Protein 9JAC (pdb70)

InterPro domains:
  IPR008144 Guanylate kinase-like domain [PS50052] (4-186)
  IPR008145 Guanylate kinase/L-type calcium channel beta subunit [PF00625] (5-187)
  IPR008145 Guanylate kinase/L-type calcium channel beta subunit [SM00072] (3-189)
  IPR017665 Guanylate kinase [TIGR03263] (6-186)
  IPR020590 Guanylate kinase, conserved site [PS00856] (39-56)
  IPR027417 P-loop containing nucleoside triphosphate hydrolase [G3DSA:3.40.50.300] (1-195)
  IPR027417 P-loop containing nucleoside triphosphate hydrolase [SSF52540] (3-193)

GO terms:
  GO:0005739 mitochondrion (C, IDA)
  GO:0004385 GMP kinase activity (F, IDA)
  GO:0006805 xenobiotic metabolic process (P, IDA)
  GO:0005739 mitochondrion (C, EXP)
  GO:0004385 GMP kinase activity (F, IMP)
  GO:0006185 dGDP biosynthetic process (P, IMP)
  GO:0005515 protein binding (F, IPI)
  GO:0005739 mitochondrion (C, HTP)
  GO:0004385 GMP kinase activity (F, EXP)
  GO:0005829 cytosol (C, TAS)
  GO:0015949 nucleobase-containing small molecule interconversion (P, TAS)
  GO:0004385 GMP kinase activity (F, TAS)
  GO:0006805 xenobiotic metabolic process (P, TAS)
  GO:0006163 purine nucleotide metabolic process (P, IDA)

Foldseek 3Di:
DQAFDFAEEEEAAPQLFRVVLVVVCCVVPVLAEDEQAKAKQDDDAPPDDDPHNHPHDHPVVVVVCVVVVQFLDWDDALHMIITGGPVSQVVQVVSSHHYYYYDYPVVLVSVVPPPRPHAYEYEYEPDLVVSLVSCVVSPPDDPSSVVRSSVSNVVRVVCVPPPPSHPYYAYPPDNVVSSVVVCVVCVVVSVVSD

Nearest PDB structures (foldseek):
  1lvg-assembly1_A  TM=9.861E-01  e=3.476E-34  Mus musculus
  8pts-assembly1_B  TM=7.717E-01  e=2.213E-35  Homo sapiens
  1ex7-assembly1_A  TM=9.226E-01  e=4.072E-25  Saccharomyces cerevisiae
  7s5e-assembly3_E  TM=9.030E-01  e=2.189E-19  Stenotrophomonas maltophilia K279a
  4wsi-assembly1_A  TM=6.704E-01  e=1.015E-19  Homo sapiens

B-factor: mean 25.05, std 9.82, range [11.1, 58.64]

Structure (mmCIF, N/CA/C/O backbone):
data_9JAC
#
_entry.id   9JAC
#
_cell.length_a   96.362
_cell.length_b   96.362
_cell.length_c   45.566
_cell.angle_alpha   90.00
_cell.angle_beta   90.00
_cell.angle_gamma   120.00
#
_symmetry.space_group_name_H-M   'P 65'
#
loop_
_entity.id
_entity.type
_entity.pdbx_description
1 polymer 'Guanylate kinase'
2 non-polymer "GUANOSINE-5'-MONOPHOSPHATE"
3 non-polymer GLYCEROL
4 water water
#
loop_
_atom_site.group_PDB
_atom_site.id
_atom_site.type_symbol
_atom_site.label_atom_id
_atom_site.label_alt_id
_atom_site.label_comp_id
_atom_site.label_asym_id
_atom_site.label_entity_id
_atom_site.label_seq_id
_atom_site.pdbx_PDB_ins_code
_atom_site.Cartn_x
_atom_site.Cartn_y
_atom_site.Cartn_z
_atom_site.occupancy
_atom_site.B_iso_or_equiv
_atom_site.auth_seq_id
_atom_site.auth_comp_id
_atom_site.auth_asym_id
_atom_site.auth_atom_id
_atom_site.pdbx_PDB_model_num
ATOM 1 N N . HIS A 1 1 ? 18.879 -28.850 19.071 1.00 41.34 0 HIS A N 1
ATOM 2 C CA . HIS A 1 1 ? 20.068 -28.397 19.779 1.00 42.85 0 HIS A CA 1
ATOM 3 C C . HIS A 1 1 ? 20.449 -27.021 19.250 1.00 45.49 0 HIS A C 1
ATOM 4 O O . HIS A 1 1 ? 20.664 -26.848 18.046 1.00 48.06 0 HIS A O 1
ATOM 11 N N . MET A 1 2 ? 20.512 -26.036 20.147 1.00 43.21 1 MET A N 1
ATOM 12 C CA . MET A 1 2 ? 20.916 -24.686 19.778 1.00 43.02 1 MET A CA 1
ATOM 13 C C . MET A 1 2 ? 22.347 -24.374 20.185 1.00 42.67 1 MET A C 1
ATOM 14 O O . MET A 1 2 ? 22.874 -23.328 19.789 1.00 42.92 1 MET A O 1
ATOM 16 N N . SER A 1 3 ? 22.979 -25.255 20.957 1.00 41.32 2 SER A N 1
ATOM 17 C CA . SER A 1 3 ? 24.358 -25.071 21.371 1.00 41.14 2 SER A CA 1
ATOM 18 C C . SER A 1 3 ? 25.308 -25.290 20.191 1.00 38.38 2 SER A C 1
ATOM 19 O O . SER A 1 3 ? 24.920 -25.735 19.103 1.00 37.86 2 SER A O 1
ATOM 22 N N . GLY A 1 4 ? 26.576 -24.966 20.418 1.00 39.85 3 GLY A N 1
ATOM 23 C CA . GLY A 1 4 ? 27.543 -24.944 19.351 1.00 39.03 3 GLY A CA 1
ATOM 24 C C . GLY A 1 4 ? 27.411 -23.683 18.519 1.00 39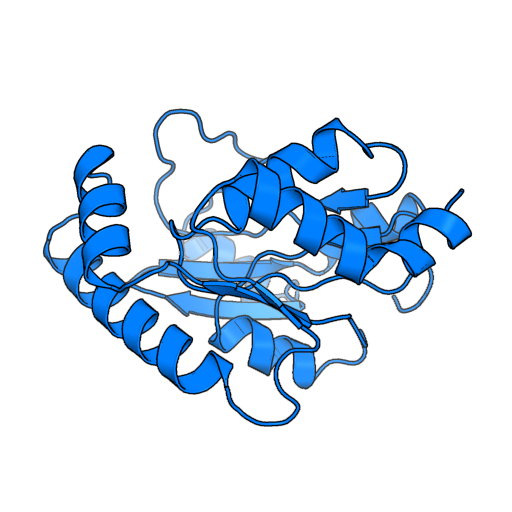.83 3 GLY A C 1
ATOM 25 O O . GLY A 1 4 ? 26.489 -22.880 18.697 1.00 37.30 3 GLY A O 1
ATOM 26 N N . PRO A 1 5 ? 28.336 -23.481 17.590 1.00 35.47 4 PRO A N 1
ATOM 27 C CA . PRO A 1 5 ? 28.315 -22.253 16.792 1.00 33.35 4 PRO A CA 1
ATOM 28 C C . PRO A 1 5 ? 27.140 -22.213 15.822 1.00 28.28 4 PRO A C 1
ATOM 29 O O . PRO A 1 5 ? 26.467 -23.209 15.534 1.00 27.50 4 PRO A O 1
ATOM 33 N N . ARG A 1 6 ? 26.917 -21.008 15.313 1.00 28.42 5 ARG A N 1
ATOM 34 C CA . ARG A 1 6 ? 25.848 -20.751 14.360 1.00 27.31 5 ARG A CA 1
ATOM 35 C C . ARG A 1 6 ? 26.082 -21.538 13.072 1.00 25.88 5 ARG A C 1
ATOM 36 O O . ARG A 1 6 ? 27.200 -21.527 12.538 1.00 27.98 5 ARG A O 1
ATOM 44 N N . PRO A 1 7 ? 25.070 -22.207 12.534 1.00 21.98 6 PRO A N 1
ATOM 45 C CA . PRO A 1 7 ? 25.265 -22.970 11.301 1.00 18.97 6 PRO A CA 1
ATOM 46 C C . PRO A 1 7 ? 25.274 -22.074 10.067 1.00 17.63 6 PRO A C 1
ATOM 47 O O . PRO A 1 7 ? 24.980 -20.876 10.107 1.00 18.18 6 PRO A O 1
ATOM 51 N N . VAL A 1 8 ? 25.606 -22.699 8.943 1.00 16.64 7 VAL A N 1
ATOM 52 C CA . VAL A 1 8 ? 25.694 -22.028 7.655 1.00 15.62 7 VAL A CA 1
ATOM 53 C C . VAL A 1 8 ? 24.862 -22.826 6.661 1.00 16.45 7 VAL A C 1
ATOM 54 O O . VAL A 1 8 ? 25.068 -24.035 6.507 1.00 16.66 7 VAL A O 1
ATOM 58 N N . VAL A 1 9 ? 23.937 -22.156 5.974 1.00 15.55 8 VAL A N 1
ATOM 59 C CA . VAL A 1 9 ? 23.137 -22.776 4.923 1.00 15.39 8 VAL A CA 1
ATOM 60 C C . VAL A 1 9 ? 23.641 -22.259 3.581 1.00 15.83 8 VAL A C 1
ATOM 61 O O . VAL A 1 9 ? 23.594 -21.045 3.322 1.00 16.73 8 VAL A O 1
ATOM 65 N N . LEU A 1 10 ? 24.118 -23.183 2.737 1.00 14.82 9 LEU A N 1
ATOM 66 C CA A LEU A 1 10 ? 24.511 -22.875 1.368 0.44 15.61 9 LEU A CA 1
ATOM 67 C CA B LEU A 1 10 ? 24.523 -22.899 1.363 0.56 14.91 9 LEU A CA 1
ATOM 68 C C . LEU A 1 10 ? 23.413 -23.312 0.407 1.00 14.70 9 LEU A C 1
ATOM 69 O O . LEU A 1 10 ? 22.882 -24.423 0.510 1.00 16.26 9 LEU A O 1
ATOM 78 N N . SER A 1 11 ? 23.081 -22.443 -0.537 1.00 14.95 10 SER A N 1
ATOM 79 C CA . SER A 1 11 ? 22.076 -22.789 -1.529 1.00 14.91 10 SER A CA 1
ATOM 80 C C . SER A 1 11 ? 22.501 -22.212 -2.877 1.00 15.69 10 SER A C 1
ATOM 81 O O . SER A 1 11 ? 23.650 -21.799 -3.055 1.00 16.22 10 SER A O 1
ATOM 84 N N . GLY A 1 12 ? 21.575 -22.217 -3.836 1.00 17.67 11 GLY A N 1
ATOM 85 C CA . GLY A 1 12 ? 21.868 -21.901 -5.217 1.00 17.65 11 GLY A CA 1
ATOM 86 C C . GLY A 1 12 ? 21.657 -23.141 -6.070 1.00 17.65 11 GLY A C 1
ATOM 87 O O . GLY A 1 12 ? 21.429 -24.241 -5.550 1.00 19.48 11 GLY A O 1
ATOM 88 N N . PRO A 1 13 ? 21.719 -23.009 -7.393 1.00 19.44 12 PRO A N 1
ATOM 89 C CA . PRO A 1 13 ? 21.420 -24.169 -8.240 1.00 20.19 12 PRO A CA 1
ATOM 90 C C . PRO A 1 13 ? 22.444 -25.275 -8.067 1.00 22.04 12 PRO A C 1
ATOM 91 O O . PRO A 1 13 ? 23.653 -25.035 -7.951 1.00 22.48 12 PRO A O 1
ATOM 95 N N . SER A 1 14 ? 21.951 -26.506 -8.074 1.00 24.45 13 SER A N 1
ATOM 96 C CA . SER A 1 14 ? 22.854 -27.641 -8.051 1.00 26.01 13 SER A CA 1
ATOM 97 C C . SER A 1 14 ? 23.712 -27.623 -9.300 1.00 23.86 13 SER A C 1
ATOM 98 O O . SER A 1 14 ? 23.227 -27.3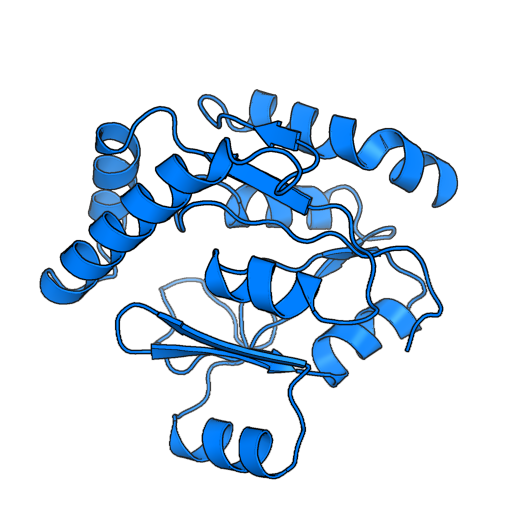66 -10.401 1.00 24.63 13 SER A O 1
ATOM 101 N N . GLY A 1 15 ? 24.997 -27.868 -9.116 1.00 22.88 14 GLY A N 1
ATOM 102 C CA . GLY A 1 15 ? 25.938 -27.799 -10.200 1.00 22.28 14 GLY A CA 1
ATOM 103 C C . GLY A 1 15 ? 26.550 -26.433 -10.445 1.00 22.14 14 GLY A C 1
ATOM 104 O O . GLY A 1 15 ? 27.497 -26.341 -11.228 1.00 26.15 14 GLY A O 1
ATOM 105 N N . ALA A 1 16 ? 26.074 -25.375 -9.773 1.00 18.83 15 ALA A N 1
ATOM 106 C CA . ALA A 1 16 ? 26.601 -24.027 -9.983 1.00 19.73 15 ALA A CA 1
ATOM 107 C C . ALA A 1 16 ? 27.748 -23.662 -9.037 1.00 20.00 15 ALA A C 1
ATOM 108 O O . ALA A 1 16 ? 28.264 -22.543 -9.115 1.00 20.43 15 ALA A O 1
ATOM 110 N N . GLY A 1 17 ? 28.150 -24.564 -8.145 1.00 19.84 16 GLY A N 1
ATOM 111 C CA . GLY A 1 17 ? 29.351 -24.353 -7.363 1.00 19.97 16 GLY A CA 1
ATOM 112 C C . GLY A 1 17 ? 29.248 -24.661 -5.881 1.00 19.17 16 GLY A C 1
ATOM 113 O O . GLY A 1 17 ? 30.263 -24.967 -5.264 1.00 19.55 16 GLY A O 1
ATOM 114 N N . LYS A 1 18 ? 28.042 -24.644 -5.302 1.00 18.54 17 LYS A N 1
ATOM 115 C CA . LYS A 1 18 ? 27.929 -24.759 -3.849 1.00 18.38 17 LYS A CA 1
ATOM 116 C C . LYS A 1 18 ? 28.601 -26.021 -3.302 1.00 18.82 17 LYS A C 1
ATOM 117 O O . LYS A 1 18 ? 29.339 -25.953 -2.308 1.00 21.00 17 LYS A O 1
ATOM 123 N N . SER A 1 19 ? 28.410 -27.164 -3.954 1.00 19.00 18 SER A N 1
ATOM 124 C CA . SER A 1 19 ? 28.954 -28.421 -3.436 1.00 18.92 18 SER A CA 1
ATOM 125 C C . SER A 1 19 ? 30.476 -28.484 -3.566 1.00 19.83 18 SER A C 1
ATOM 126 O O . SER A 1 19 ? 31.171 -28.917 -2.633 1.00 21.24 18 SER A O 1
ATOM 129 N N . THR A 1 20 ? 31.010 -28.076 -4.716 1.00 20.46 19 THR A N 1
ATOM 130 C CA . THR A 1 20 ? 32.459 -28.038 -4.898 1.00 20.79 19 THR A CA 1
ATOM 131 C C . THR A 1 20 ? 33.116 -27.094 -3.898 1.00 20.88 19 THR A C 1
ATOM 132 O O . THR A 1 20 ? 34.170 -27.412 -3.329 1.00 21.63 19 THR A O 1
ATOM 136 N N . LEU A 1 21 ? 32.511 -25.927 -3.676 1.00 20.02 20 LEU A N 1
ATOM 137 C CA . LEU A 1 21 ? 33.102 -24.944 -2.771 1.00 19.29 20 LEU A CA 1
ATOM 138 C C . LEU A 1 21 ? 33.071 -25.439 -1.332 1.00 19.30 20 LEU A C 1
ATOM 139 O O . LEU A 1 21 ? 34.023 -25.216 -0.571 1.00 20.26 20 LEU A O 1
ATOM 144 N N . LEU A 1 22 ? 31.987 -26.119 -0.946 1.00 18.79 21 LEU A N 1
ATOM 145 C CA . LEU A 1 22 ? 31.899 -26.655 0.404 1.00 19.12 21 LEU A CA 1
ATOM 146 C C . LEU A 1 22 ? 32.951 -27.730 0.629 1.00 19.14 21 LEU A C 1
ATOM 147 O O . LEU A 1 22 ? 33.559 -27.796 1.706 1.00 17.97 21 LEU A O 1
ATOM 152 N N . LYS A 1 23 ? 33.176 -28.594 -0.365 1.00 21.22 22 LYS A N 1
ATOM 153 C CA . LYS A 1 23 ? 34.196 -29.628 -0.206 1.00 22.34 22 LYS A CA 1
ATOM 154 C C . LYS A 1 23 ? 35.562 -29.001 0.011 1.00 21.63 22 LYS A C 1
ATOM 155 O O . LYS A 1 23 ? 36.353 -29.477 0.839 1.00 23.81 22 LYS A O 1
ATOM 161 N N . ARG A 1 24 ? 35.841 -27.907 -0.697 1.00 21.92 23 ARG A N 1
ATOM 162 C CA . ARG A 1 24 ? 37.112 -27.216 -0.521 1.00 22.35 23 ARG A CA 1
ATOM 163 C C . ARG A 1 24 ? 37.236 -26.633 0.883 1.00 22.03 23 ARG A C 1
ATOM 164 O O . ARG A 1 24 ? 38.282 -26.778 1.536 1.00 23.99 23 ARG A O 1
ATOM 172 N N . LEU A 1 25 ? 36.167 -25.995 1.371 1.00 19.85 24 LEU A N 1
ATOM 173 C CA . LEU A 1 25 ? 36.174 -25.401 2.706 1.00 18.79 24 LEU A CA 1
ATOM 174 C C . LEU A 1 25 ? 36.391 -26.457 3.783 1.00 18.94 24 LEU A C 1
ATOM 175 O O . LEU A 1 25 ? 37.106 -26.222 4.765 1.00 20.32 24 LEU A O 1
ATOM 180 N N . LEU A 1 26 ? 35.753 -27.619 3.631 1.00 19.06 25 LEU A N 1
ATOM 181 C CA . LEU A 1 26 ? 35.895 -28.680 4.619 1.00 20.91 25 LEU A CA 1
ATOM 182 C C . LEU A 1 26 ? 37.287 -29.299 4.602 1.00 23.23 25 LEU A C 1
ATOM 183 O O . LEU A 1 26 ? 37.707 -29.876 5.611 1.00 25.12 25 LEU A O 1
ATOM 188 N N . GLN A 1 27 ? 38.015 -29.178 3.493 1.00 24.87 26 GLN A N 1
ATOM 189 C CA . GLN A 1 27 ? 39.398 -29.644 3.453 1.00 27.49 26 GLN A CA 1
ATOM 190 C C . GLN A 1 27 ? 40.336 -28.647 4.118 1.00 26.06 26 GLN A C 1
ATOM 191 O O . GLN A 1 27 ? 41.193 -29.028 4.922 1.00 29.85 26 GLN A O 1
ATOM 197 N N . GLU A 1 28 ? 40.182 -27.361 3.809 1.00 25.14 27 GLU A N 1
ATOM 198 C CA . GLU A 1 28 ? 41.090 -26.367 4.368 1.00 25.19 27 GLU A CA 1
ATOM 199 C C . GLU A 1 28 ? 40.831 -26.142 5.857 1.00 24.81 27 GLU A C 1
ATOM 200 O O . GLU A 1 28 ? 41.777 -25.973 6.640 1.00 25.82 27 GLU A O 1
ATOM 206 N N . HIS A 1 29 ? 39.562 -26.136 6.268 1.00 24.90 28 HIS A N 1
ATOM 207 C CA . HIS A 1 29 ? 39.201 -25.807 7.640 1.00 23.72 28 HIS A CA 1
ATOM 208 C C . HIS A 1 29 ? 38.450 -26.957 8.296 1.00 24.13 28 HIS A C 1
ATOM 209 O O . HIS A 1 29 ? 37.371 -26.757 8.857 1.00 24.41 28 HIS A O 1
ATOM 216 N N . SER A 1 30 ? 39.040 -28.155 8.246 1.00 26.92 29 SER A N 1
ATOM 217 C CA . SER A 1 30 ? 38.416 -29.363 8.782 1.00 28.30 29 SER A CA 1
ATOM 218 C C . SER A 1 30 ? 38.253 -29.328 10.294 1.00 28.18 29 SER A C 1
ATOM 219 O O . SER A 1 30 ? 37.401 -30.047 10.828 1.00 31.34 29 SER A O 1
ATOM 222 N N . GLY A 1 31 ? 39.045 -28.523 10.998 1.00 27.69 30 GLY A N 1
ATOM 223 C CA . GLY A 1 31 ? 38.847 -28.391 12.431 1.00 28.18 30 GLY A CA 1
ATOM 224 C C . GLY A 1 31 ? 37.765 -27.413 12.842 1.00 30.10 30 GLY A C 1
ATOM 225 O O . GLY A 1 31 ? 37.398 -27.373 14.018 1.00 34.84 30 GLY A O 1
ATOM 226 N N . ILE A 1 32 ? 37.236 -26.643 11.896 1.00 25.09 31 ILE A N 1
ATOM 227 C CA . ILE A 1 32 ? 36.296 -25.570 12.181 1.00 24.64 31 ILE A CA 1
ATOM 228 C C . ILE A 1 32 ? 34.881 -25.923 11.730 1.00 22.74 31 ILE A C 1
ATOM 229 O O . ILE A 1 32 ? 33.908 -25.603 12.418 1.00 22.64 31 ILE A O 1
ATOM 234 N N . PHE A 1 33 ? 34.748 -26.592 10.584 1.00 21.24 32 PHE A N 1
ATOM 235 C CA . PHE A 1 33 ? 33.457 -26.852 9.963 1.00 19.34 32 PHE A CA 1
ATOM 236 C C . PHE A 1 33 ? 33.188 -28.349 9.895 1.00 19.33 32 PHE A C 1
ATOM 237 O O . PHE A 1 33 ? 34.119 -29.152 9.814 1.00 21.49 32 PHE A O 1
ATOM 245 N N . GLY A 1 34 ? 31.904 -28.704 9.922 1.00 18.19 33 GLY A N 1
ATOM 246 C CA . GLY A 1 34 ? 31.470 -30.054 9.601 1.00 16.30 33 GLY A CA 1
ATOM 247 C C . GLY A 1 34 ? 30.253 -30.015 8.692 1.00 15.28 33 GLY A C 1
ATOM 248 O O . GLY A 1 34 ? 29.425 -29.103 8.765 1.00 18.12 33 GLY A O 1
ATOM 249 N N . PHE A 1 35 ? 30.137 -31.029 7.837 1.00 15.36 34 PHE A N 1
ATOM 250 C CA . PHE A 1 35 ? 29.082 -31.088 6.822 1.00 15.27 34 PHE A CA 1
ATOM 251 C C . PHE A 1 35 ? 27.890 -31.886 7.335 1.00 14.80 34 PHE A C 1
ATOM 252 O O . PHE A 1 35 ? 28.053 -33.001 7.849 1.00 16.21 34 PHE A O 1
ATOM 260 N N . SER A 1 36 ? 26.688 -31.332 7.154 1.00 13.89 35 SER A N 1
ATOM 261 C CA . SER A 1 36 ? 25.453 -32.075 7.376 1.00 15.72 35 SER A CA 1
ATOM 262 C C . SER A 1 36 ? 25.229 -33.045 6.216 1.00 15.30 35 SER A C 1
ATOM 263 O O . SER A 1 36 ? 25.041 -32.613 5.069 1.00 16.14 35 SER A O 1
ATOM 266 N N . VAL A 1 37 ? 25.215 -34.348 6.505 1.00 13.81 36 VAL A N 1
ATOM 267 C CA . VAL A 1 37 ? 25.021 -35.373 5.474 1.00 12.26 36 VAL A CA 1
ATOM 268 C C . VAL A 1 37 ? 23.521 -35.635 5.345 1.00 11.10 36 VAL A C 1
ATOM 269 O O . VAL A 1 37 ? 22.903 -36.285 6.210 1.00 12.68 36 VAL A O 1
ATOM 273 N N . SER A 1 38 ? 22.926 -35.100 4.285 1.00 12.80 37 SER A N 1
ATOM 274 C CA . SER A 1 38 ? 21.507 -35.272 4.003 1.00 11.40 37 SER A CA 1
ATOM 275 C C . SER A 1 38 ? 21.215 -36.703 3.552 1.00 11.55 37 SER A C 1
ATOM 276 O O . SER A 1 38 ? 22.094 -37.412 3.037 1.00 13.40 37 SER A O 1
ATOM 279 N N . HIS A 1 39 ? 19.949 -37.106 3.704 1.00 11.92 38 HIS A N 1
ATOM 280 C CA . HIS A 1 39 ? 19.411 -38.305 3.081 1.00 12.07 38 HIS A CA 1
ATOM 281 C C . HIS A 1 39 ? 18.819 -37.935 1.727 1.00 12.50 38 HIS A C 1
ATOM 282 O O . HIS A 1 39 ? 18.251 -36.843 1.549 1.00 13.46 38 HIS A O 1
ATOM 289 N N . THR A 1 40 ? 18.958 -38.838 0.768 1.00 11.62 39 THR A N 1
ATOM 290 C CA . THR A 1 40 ? 18.287 -38.679 -0.516 1.00 12.76 39 THR A CA 1
ATOM 291 C C . THR A 1 40 ? 17.847 -40.035 -1.045 1.00 13.33 39 THR A C 1
ATOM 292 O O . THR A 1 40 ? 18.482 -41.062 -0.779 1.00 14.06 39 THR A O 1
ATOM 296 N N . THR A 1 41 ? 16.760 -40.023 -1.821 1.00 12.37 40 THR A N 1
ATOM 297 C CA . THR A 1 41 ? 16.314 -41.216 -2.542 1.00 13.34 40 THR A CA 1
ATOM 298 C C . THR A 1 41 ? 16.852 -41.288 -3.965 1.00 14.66 40 THR A C 1
ATOM 299 O O . THR A 1 41 ? 16.603 -42.292 -4.652 1.00 17.38 40 THR A O 1
ATOM 303 N N . ARG A 1 42 ? 17.558 -40.257 -4.436 1.00 14.46 41 ARG A N 1
ATOM 304 C CA . ARG A 1 42 ? 18.120 -40.360 -5.781 1.00 13.65 41 ARG A CA 1
ATOM 305 C C . ARG A 1 42 ? 19.300 -41.334 -5.782 1.00 13.78 41 ARG A C 1
ATOM 306 O O . ARG A 1 42 ? 19.891 -41.652 -4.738 1.00 15.75 41 ARG A O 1
ATOM 314 N N . ASN A 1 43 ? 19.648 -41.809 -6.978 1.00 16.46 42 ASN A N 1
ATOM 315 C CA . ASN A 1 43 ? 20.760 -42.739 -7.079 1.00 16.35 42 ASN A CA 1
ATOM 316 C C . ASN A 1 43 ? 22.103 -42.022 -7.003 1.00 15.75 42 ASN A C 1
ATOM 317 O O . ASN A 1 43 ? 22.243 -40.896 -7.478 1.00 15.15 42 ASN A O 1
ATOM 322 N N . PRO A 1 44 ? 23.118 -42.673 -6.443 1.00 15.28 43 PRO A N 1
ATOM 323 C CA . PRO A 1 44 ? 24.443 -42.052 -6.383 1.00 12.95 43 PRO A CA 1
ATOM 324 C C . PRO A 1 44 ? 25.027 -41.844 -7.771 1.00 12.97 43 PRO A C 1
ATOM 325 O O . PRO A 1 44 ? 24.774 -42.619 -8.702 1.00 15.71 43 PRO A O 1
ATOM 329 N N . ARG A 1 45 ? 25.829 -40.774 -7.894 1.00 14.25 44 ARG A N 1
ATOM 330 C CA . ARG A 1 45 ? 26.632 -40.507 -9.076 1.00 13.11 44 ARG A CA 1
ATOM 331 C C . ARG A 1 45 ? 28.023 -41.105 -8.903 1.00 14.41 44 ARG A C 1
ATOM 332 O O . ARG A 1 45 ? 28.480 -41.349 -7.774 1.00 14.68 44 ARG A O 1
ATOM 340 N N . PRO A 1 46 ? 28.732 -41.353 -9.999 1.00 13.55 45 PRO A N 1
ATOM 341 C CA . PRO A 1 46 ? 30.112 -41.847 -9.884 1.00 13.11 45 PRO A CA 1
ATOM 342 C C . PRO A 1 46 ? 30.935 -40.950 -8.970 1.00 15.48 45 PRO A C 1
ATOM 343 O O . PRO A 1 46 ? 30.901 -39.717 -9.074 1.00 16.68 45 PRO A O 1
ATOM 347 N N . GLY A 1 47 ? 31.648 -41.579 -8.035 1.00 15.98 46 GLY A N 1
ATOM 348 C CA . GLY A 1 47 ? 32.507 -40.877 -7.099 1.00 15.77 46 GLY A CA 1
ATOM 349 C C . GLY A 1 47 ? 31.849 -40.444 -5.802 1.00 16.00 46 GLY A C 1
ATOM 350 O O . GLY A 1 47 ? 32.567 -40.103 -4.846 1.00 18.09 46 GLY A O 1
ATOM 351 N N . GLU A 1 48 ? 30.520 -40.396 -5.739 1.00 14.55 47 GLU A N 1
ATOM 352 C CA . GLU A 1 48 ? 29.875 -40.056 -4.474 1.00 13.94 47 GLU A CA 1
ATOM 353 C C . GLU A 1 48 ? 30.023 -41.206 -3.496 1.00 17.25 47 GLU A C 1
ATOM 354 O O . GLU A 1 48 ? 30.161 -42.368 -3.888 1.00 21.39 47 GLU A O 1
ATOM 360 N N . GLU A 1 49 ? 30.020 -40.864 -2.207 1.00 16.04 48 GLU A N 1
ATOM 361 C CA . GLU A 1 49 ? 30.277 -41.817 -1.135 1.00 16.84 48 GLU A CA 1
ATOM 362 C C . GLU A 1 49 ? 29.134 -41.769 -0.123 1.00 16.08 48 GLU A C 1
ATOM 363 O O . GLU A 1 49 ? 28.830 -40.706 0.429 1.00 15.99 48 GLU A O 1
ATOM 369 N N . ASN A 1 50 ? 28.529 -42.923 0.152 1.00 16.78 49 ASN A N 1
ATOM 370 C CA . ASN A 1 50 ? 27.510 -42.974 1.194 1.00 14.95 49 ASN A CA 1
ATOM 371 C C . ASN A 1 50 ? 28.089 -42.545 2.539 1.00 14.88 49 ASN A C 1
ATOM 372 O O . ASN A 1 50 ? 29.193 -42.954 2.920 1.00 16.63 49 ASN A O 1
ATOM 377 N N . GLY A 1 51 ? 27.306 -41.763 3.292 1.00 14.43 50 GLY A N 1
ATOM 378 C CA . GLY A 1 51 ? 27.751 -41.283 4.584 1.00 14.79 50 GLY A CA 1
ATOM 379 C C . GLY A 1 51 ? 28.697 -40.108 4.515 1.00 14.28 50 GLY A C 1
ATOM 380 O O . GLY A 1 51 ? 29.137 -39.618 5.574 1.00 17.55 50 GLY A O 1
ATOM 381 N N . LYS A 1 52 ? 29.013 -39.628 3.302 1.00 14.89 51 LYS A N 1
ATOM 382 C CA . LYS A 1 52 ? 29.849 -38.452 3.112 1.00 16.64 51 LYS A CA 1
ATOM 383 C C . LYS A 1 52 ? 29.109 -37.402 2.300 1.00 15.05 51 LYS A C 1
ATOM 384 O O . LYS A 1 52 ? 28.848 -36.301 2.804 1.00 18.00 51 LYS A O 1
ATOM 390 N N . ASP A 1 53 ? 28.731 -37.729 1.064 1.00 14.06 52 ASP A N 1
ATOM 391 C CA . ASP A 1 53 ? 27.941 -36.813 0.247 1.00 13.89 52 ASP A CA 1
ATOM 392 C C . ASP A 1 53 ? 26.465 -36.833 0.640 1.00 13.33 52 ASP A C 1
ATOM 393 O O . ASP A 1 53 ? 25.825 -35.779 0.734 1.00 14.48 52 ASP A O 1
ATOM 398 N N . TYR A 1 54 ? 25.914 -38.023 0.866 1.00 12.88 53 TYR A N 1
ATOM 399 C CA . TYR A 1 54 ? 24.524 -38.242 1.250 1.00 11.97 53 TYR A CA 1
ATOM 400 C C . TYR A 1 54 ? 24.471 -39.586 1.953 1.00 12.20 53 TYR A C 1
ATOM 401 O O . TYR A 1 54 ? 25.379 -40.418 1.798 1.00 13.17 53 TYR A O 1
ATOM 410 N N . TYR A 1 55 ? 23.378 -39.814 2.683 1.00 12.56 54 TYR A N 1
ATOM 411 C CA . TYR A 1 55 ? 22.925 -41.171 2.980 1.00 12.35 54 TYR A CA 1
ATOM 412 C C . TYR A 1 55 ? 21.952 -41.541 1.871 1.00 12.82 54 TYR A C 1
ATOM 413 O O . TYR A 1 55 ? 20.880 -40.921 1.740 1.00 13.72 54 TYR A O 1
ATOM 422 N N . PHE A 1 56 ? 22.341 -42.514 1.039 1.00 12.56 55 PHE A N 1
ATOM 423 C CA . PHE A 1 56 ? 21.523 -42.938 -0.095 1.00 11.77 55 PHE A CA 1
ATOM 424 C C . PHE A 1 56 ? 20.600 -44.056 0.380 1.00 14.23 55 PHE A C 1
ATOM 425 O O . PHE A 1 56 ? 21.059 -45.168 0.655 1.00 15.35 55 PHE A O 1
ATOM 433 N N . VAL A 1 57 ? 19.296 -43.764 0.468 1.00 14.89 56 VAL A N 1
ATOM 434 C CA . VAL A 1 57 ? 18.306 -44.722 0.954 1.00 14.62 56 VAL A CA 1
ATOM 435 C C . VAL A 1 57 ? 17.111 -44.757 -0.003 1.00 14.33 56 VAL A C 1
ATOM 436 O O . VAL A 1 57 ? 16.901 -43.846 -0.803 1.00 17.77 56 VAL A O 1
ATOM 440 N N . THR A 1 58 ? 16.309 -45.812 0.096 1.00 14.66 57 THR A N 1
ATOM 441 C CA . THR A 1 58 ? 15.097 -45.880 -0.715 1.00 15.04 57 THR A CA 1
ATOM 442 C C . THR A 1 58 ? 13.981 -45.004 -0.129 1.00 15.75 57 THR A C 1
ATOM 443 O O . THR A 1 58 ? 14.031 -44.565 1.030 1.00 15.95 57 THR A O 1
ATOM 447 N N . ARG A 1 59 ? 12.968 -44.740 -0.961 1.00 16.29 58 ARG A N 1
ATOM 448 C CA . ARG A 1 59 ? 11.774 -44.039 -0.484 1.00 17.33 58 ARG A CA 1
ATOM 449 C C . ARG A 1 59 ? 11.176 -44.714 0.740 1.00 17.21 58 ARG A C 1
ATOM 450 O O . ARG A 1 59 ? 10.773 -44.039 1.696 1.00 17.66 58 ARG A O 1
ATOM 458 N N . GLU A 1 60 ? 11.043 -46.041 0.700 1.00 18.67 59 GLU A N 1
ATOM 459 C CA . GLU A 1 60 ? 10.434 -46.750 1.818 1.00 23.12 59 GLU A CA 1
ATOM 460 C C . GLU A 1 60 ? 11.198 -46.498 3.112 1.00 21.23 59 GLU A C 1
ATOM 461 O O . GLU A 1 60 ? 10.597 -46.230 4.161 1.00 21.05 59 GLU A O 1
ATOM 467 N N . VAL A 1 61 ? 12.530 -46.589 3.056 1.00 19.56 60 VAL A N 1
ATOM 468 C CA . VAL A 1 61 ? 13.350 -46.373 4.244 1.00 18.14 60 VAL A CA 1
ATOM 469 C C . VAL A 1 61 ? 13.239 -44.930 4.723 1.00 16.14 60 VAL A C 1
ATOM 470 O O . VAL A 1 61 ? 13.072 -44.660 5.924 1.00 18.38 60 VAL A O 1
ATOM 474 N N . MET A 1 62 ? 13.328 -43.977 3.794 1.00 16.10 61 MET A N 1
ATOM 475 C CA . MET A 1 62 ? 13.228 -42.583 4.196 1.00 16.48 61 MET A CA 1
ATOM 476 C C . MET A 1 62 ? 11.855 -42.271 4.771 1.00 16.21 61 MET A C 1
ATOM 477 O O . MET A 1 62 ? 11.742 -41.481 5.713 1.00 17.13 61 MET A O 1
ATOM 482 N N . GLN A 1 63 ? 10.797 -42.876 4.212 1.00 15.32 62 GLN A N 1
ATOM 483 C CA . GLN A 1 63 ? 9.448 -42.634 4.714 1.00 15.71 62 GLN A CA 1
ATOM 484 C C . GLN A 1 63 ? 9.291 -43.104 6.155 1.00 16.00 62 GLN A C 1
ATOM 485 O O . GLN A 1 63 ? 8.630 -42.434 6.964 1.00 17.92 62 GLN A O 1
ATOM 491 N N . ARG A 1 64 ? 9.898 -44.247 6.501 1.00 17.09 63 ARG A N 1
ATOM 492 C CA . ARG A 1 64 ? 9.843 -44.734 7.877 1.00 17.12 63 ARG A CA 1
ATOM 493 C C . ARG A 1 64 ? 10.491 -43.744 8.841 1.00 17.22 63 ARG A C 1
ATOM 494 O O . ARG A 1 64 ? 9.936 -43.449 9.910 1.00 17.87 63 ARG A O 1
ATOM 502 N N . ASP A 1 65 ? 11.638 -43.180 8.457 1.00 16.47 64 ASP A N 1
ATOM 503 C CA . ASP A 1 65 ? 12.324 -42.216 9.320 1.00 16.69 64 ASP A CA 1
ATOM 504 C C . ASP A 1 65 ? 11.565 -40.890 9.383 1.00 16.29 64 ASP A C 1
ATOM 505 O O . ASP A 1 65 ? 11.525 -40.244 10.438 1.00 17.78 64 ASP A O 1
ATOM 510 N N . ILE A 1 66 ? 10.984 -40.451 8.258 1.00 15.12 65 ILE A N 1
ATOM 511 C CA . ILE A 1 66 ? 10.125 -39.265 8.270 1.00 16.13 65 ILE A CA 1
ATOM 512 C C . ILE A 1 66 ? 8.954 -39.456 9.235 1.00 15.20 65 ILE A C 1
ATOM 513 O O . ILE A 1 66 ? 8.670 -38.590 10.081 1.00 16.06 65 ILE A O 1
ATOM 518 N N . ALA A 1 67 ? 8.270 -40.600 9.134 1.00 16.18 66 ALA A N 1
ATOM 519 C CA . ALA A 1 67 ? 7.115 -40.885 9.991 1.00 16.14 66 ALA A CA 1
ATOM 520 C C . ALA A 1 67 ? 7.481 -40.857 11.470 1.00 16.04 66 ALA A C 1
ATOM 521 O O . ALA A 1 67 ? 6.641 -40.493 12.307 1.00 18.98 66 ALA A O 1
ATOM 523 N N . ALA A 1 68 ? 8.706 -41.280 11.806 1.00 17.58 67 ALA A N 1
ATOM 524 C CA . ALA A 1 68 ? 9.227 -41.292 13.170 1.00 17.43 67 ALA A CA 1
ATOM 525 C C . ALA A 1 68 ? 9.595 -39.905 13.687 1.00 17.30 67 ALA A C 1
ATOM 526 O O . ALA A 1 68 ? 9.876 -39.759 14.890 1.00 19.43 67 ALA A O 1
ATOM 528 N N . GLY A 1 69 ? 9.591 -38.891 12.829 1.00 17.69 68 GLY A N 1
ATOM 529 C CA . GLY A 1 69 ? 9.979 -37.557 13.249 1.00 17.29 68 GLY A CA 1
ATOM 530 C C . GLY A 1 69 ? 11.464 -37.310 13.221 1.00 16.66 68 GLY A C 1
ATOM 531 O O . GLY A 1 69 ? 11.954 -36.439 13.953 1.00 19.98 68 GLY A O 1
ATOM 532 N N . ASP A 1 70 ? 12.209 -38.048 12.401 1.00 15.78 69 ASP A N 1
ATOM 533 C CA . ASP A 1 70 ? 13.662 -37.975 12.461 1.00 16.41 69 ASP A CA 1
ATOM 534 C C . ASP A 1 70 ? 14.247 -36.790 11.692 1.00 14.74 69 ASP A C 1
ATOM 535 O O . ASP A 1 70 ? 15.471 -36.605 11.722 1.00 15.40 69 ASP A O 1
ATOM 540 N N . PHE A 1 71 ? 13.436 -35.994 10.991 1.00 14.96 70 PHE A N 1
ATOM 541 C CA . PHE A 1 71 ? 13.964 -34.986 10.080 1.00 15.15 70 PHE A CA 1
ATOM 542 C C . PHE A 1 71 ? 13.660 -33.569 10.554 1.00 15.05 70 PHE A C 1
ATOM 543 O O . PHE A 1 71 ? 12.558 -33.276 11.043 1.00 17.68 70 PHE A O 1
ATOM 551 N N . ILE A 1 72 ? 14.658 -32.692 10.376 1.00 14.21 71 ILE A N 1
ATOM 552 C CA . ILE A 1 72 ? 14.454 -31.261 10.555 1.00 15.02 71 ILE A CA 1
ATOM 553 C C . ILE A 1 72 ? 13.600 -30.704 9.421 1.00 15.25 71 ILE A C 1
ATOM 554 O O . ILE A 1 72 ? 12.695 -29.892 9.642 1.00 18.03 71 ILE A O 1
ATOM 559 N N . GLU A 1 73 ? 13.899 -31.111 8.190 1.00 16.04 72 GLU A N 1
ATOM 560 C CA . GLU A 1 73 ? 13.185 -30.650 7.009 1.00 15.04 72 GLU A CA 1
ATOM 561 C C . GLU A 1 73 ? 13.369 -31.683 5.911 1.00 14.39 72 GLU A C 1
ATOM 562 O O . GLU A 1 73 ? 14.298 -32.497 5.951 1.00 16.19 72 GLU A O 1
ATOM 568 N N . HIS A 1 74 ? 12.483 -31.620 4.916 1.00 13.91 73 HIS A N 1
ATOM 569 C CA . HIS A 1 74 ? 12.630 -32.435 3.723 1.00 12.70 73 HIS A CA 1
ATOM 570 C C . HIS A 1 74 ? 11.942 -31.729 2.565 1.00 12.91 73 HIS A C 1
ATOM 571 O O . HIS A 1 74 ? 11.100 -30.839 2.764 1.00 15.47 73 HIS A O 1
ATOM 578 N N . ALA A 1 75 ? 12.318 -32.138 1.351 1.00 13.50 74 ALA A N 1
ATOM 579 C CA . ALA A 1 75 ? 11.774 -31.542 0.136 1.00 13.90 74 ALA A CA 1
ATOM 580 C C . ALA A 1 75 ? 11.783 -32.555 -1.005 1.00 13.77 74 ALA A C 1
ATOM 581 O O . ALA A 1 75 ? 12.652 -33.433 -1.072 1.00 15.23 74 ALA A O 1
ATOM 583 N N . GLU A 1 76 ? 10.799 -32.422 -1.901 1.00 15.13 75 GLU A N 1
ATOM 584 C CA . GLU A 1 76 ? 10.800 -33.093 -3.193 1.00 16.37 75 GLU A CA 1
ATOM 585 C C . GLU A 1 76 ? 11.506 -32.208 -4.208 1.00 17.37 75 GLU A C 1
ATOM 586 O O . GLU A 1 76 ? 11.185 -31.019 -4.347 1.00 17.63 75 GLU A O 1
ATOM 592 N N . PHE A 1 77 ? 12.441 -32.792 -4.941 1.00 16.67 76 PHE A N 1
ATOM 593 C CA . PHE A 1 77 ? 13.208 -32.031 -5.913 1.00 16.95 76 PHE A CA 1
ATOM 594 C C . PHE A 1 77 ? 13.487 -32.934 -7.100 1.00 19.13 76 PHE A C 1
ATOM 595 O O . PHE A 1 77 ? 14.135 -33.972 -6.945 1.00 18.79 76 PHE A O 1
ATOM 603 N N . SER A 1 78 ? 12.994 -32.537 -8.272 1.00 20.03 77 SER A N 1
ATOM 604 C CA . SER A 1 78 ? 13.250 -33.240 -9.529 1.00 23.92 77 SER A CA 1
ATOM 605 C C . SER A 1 78 ? 13.018 -34.752 -9.416 1.00 24.84 77 SER A C 1
ATOM 606 O O . SER A 1 78 ? 13.821 -35.570 -9.875 1.00 28.69 77 SER A O 1
ATOM 609 N N . GLY A 1 79 ? 11.897 -35.119 -8.785 1.00 23.92 78 GLY A N 1
ATOM 610 C CA . GLY A 1 79 ? 11.453 -36.498 -8.675 1.00 24.81 78 GLY A CA 1
ATOM 611 C C . GLY A 1 79 ? 11.965 -37.286 -7.484 1.00 23.74 78 GLY A C 1
ATOM 612 O O . GLY A 1 79 ? 11.566 -38.450 -7.310 1.00 26.16 78 GLY A O 1
ATOM 613 N N . ASN A 1 80 ? 12.834 -36.716 -6.661 1.00 18.33 79 ASN A N 1
ATOM 614 C CA . ASN A 1 80 ? 13.397 -37.457 -5.546 1.00 17.04 79 ASN A CA 1
ATOM 615 C C . ASN A 1 80 ? 13.217 -36.680 -4.253 1.00 16.15 79 ASN A C 1
ATOM 616 O O . ASN A 1 80 ? 12.946 -35.471 -4.251 1.00 17.96 79 ASN A O 1
ATOM 621 N N . LEU A 1 81 ? 13.356 -37.403 -3.153 1.00 16.57 80 LEU A N 1
ATOM 622 C CA . LEU A 1 81 ? 13.200 -36.853 -1.821 1.00 14.26 80 LEU A CA 1
ATOM 623 C C . LEU A 1 81 ? 14.580 -36.595 -1.217 1.00 13.66 80 LEU A C 1
ATOM 624 O O . LEU A 1 81 ? 15.497 -37.420 -1.346 1.00 15.16 80 LEU A O 1
ATOM 629 N N . TYR A 1 82 ? 14.718 -35.447 -0.552 1.00 12.50 81 TYR A N 1
ATOM 630 C CA . TYR A 1 82 ? 15.947 -35.036 0.115 1.00 11.98 81 TYR A CA 1
ATOM 631 C C . TYR A 1 82 ? 15.582 -34.516 1.498 1.00 12.70 81 TYR A C 1
ATOM 632 O O . TYR A 1 82 ? 14.510 -33.928 1.685 1.00 13.80 81 TYR A O 1
ATOM 641 N N . GLY A 1 83 ? 16.488 -34.670 2.462 1.00 11.61 82 GLY A N 1
ATOM 642 C CA . GLY A 1 83 ? 16.192 -34.061 3.744 1.00 11.89 82 GLY A CA 1
ATOM 643 C C . GLY A 1 83 ? 17.342 -34.065 4.715 1.00 12.03 82 GLY A C 1
ATOM 644 O O . GLY A 1 83 ? 18.279 -34.863 4.602 1.00 12.80 82 GLY A O 1
ATOM 645 N N . THR A 1 84 ? 17.238 -33.152 5.703 1.00 12.63 83 THR A N 1
ATOM 646 C CA . THR A 1 84 ? 18.239 -32.977 6.750 1.00 12.84 83 THR A CA 1
ATOM 647 C C . THR A 1 84 ? 17.732 -33.670 8.005 1.00 12.41 83 THR A C 1
ATOM 648 O O . THR A 1 84 ? 16.775 -33.198 8.634 1.00 14.35 83 THR A O 1
ATOM 652 N N . SER A 1 85 ? 18.356 -34.794 8.363 1.00 13.23 84 SER A N 1
ATOM 653 C CA . SER A 1 85 ? 17.986 -35.459 9.602 1.00 12.88 84 SER A CA 1
ATOM 654 C C . SER A 1 85 ? 18.485 -34.679 10.815 1.00 12.90 84 SER A C 1
ATOM 655 O O . SER A 1 85 ? 19.495 -33.962 10.768 1.00 13.30 84 SER A O 1
ATOM 658 N N . LYS A 1 86 ? 17.752 -34.827 11.919 1.00 13.08 85 LYS A N 1
ATOM 659 C CA . LYS A 1 86 ? 18.206 -34.242 13.178 1.00 13.30 85 LYS A CA 1
ATOM 660 C C . LYS A 1 86 ? 19.613 -34.714 13.524 1.00 14.51 85 LYS A C 1
ATOM 661 O O . LYS A 1 86 ? 20.468 -33.903 13.906 1.00 14.63 85 LYS A O 1
ATOM 667 N N . VAL A 1 87 ? 19.888 -36.018 13.372 1.00 14.35 86 VAL A N 1
ATOM 668 C CA . VAL A 1 87 ? 21.197 -36.519 13.796 1.00 15.95 86 VAL A CA 1
ATOM 669 C C . VAL A 1 87 ? 22.316 -35.969 12.923 1.00 14.90 86 VAL A C 1
ATOM 670 O O . VAL A 1 87 ? 23.456 -35.834 13.382 1.00 16.87 86 VAL A O 1
ATOM 674 N N . ALA A 1 88 ? 22.030 -35.648 11.658 1.00 13.71 87 ALA A N 1
ATOM 675 C CA . ALA A 1 88 ? 23.081 -35.115 10.793 1.00 14.76 87 ALA A CA 1
ATOM 676 C C . ALA A 1 88 ? 23.613 -33.792 11.323 1.00 14.63 87 ALA A C 1
ATOM 677 O O . ALA A 1 88 ? 24.828 -33.545 11.298 1.00 18.14 87 ALA A O 1
ATOM 679 N N . VAL A 1 89 ? 22.719 -32.929 11.814 1.00 13.21 88 VAL A N 1
ATOM 680 C CA . VAL A 1 89 ? 23.154 -31.650 12.359 1.00 15.29 88 VAL A CA 1
ATOM 681 C C . VAL A 1 89 ? 23.723 -31.835 13.759 1.00 15.51 88 VAL A C 1
ATOM 682 O O . VAL A 1 89 ? 24.747 -31.234 14.117 1.00 16.34 88 VAL A O 1
ATOM 686 N N . GLN A 1 90 ? 23.094 -32.694 14.561 1.00 18.86 89 GLN A N 1
ATOM 687 C CA . GLN A 1 90 ? 23.555 -32.896 15.932 1.00 22.45 89 GLN A CA 1
ATOM 688 C C . GLN A 1 90 ? 24.968 -33.461 15.985 1.00 22.45 89 GLN A C 1
ATOM 689 O O . GLN A 1 90 ? 25.728 -33.125 16.903 1.00 23.28 89 GLN A O 1
ATOM 695 N N . ALA A 1 91 ? 25.335 -34.320 15.024 1.00 21.38 90 ALA A N 1
ATOM 696 C CA . ALA A 1 91 ? 26.683 -34.893 14.999 1.00 21.97 90 ALA A CA 1
ATOM 697 C C . ALA A 1 91 ? 27.747 -33.816 14.889 1.00 20.06 90 ALA A C 1
ATOM 698 O O . ALA A 1 91 ? 28.824 -33.933 15.488 1.00 23.86 90 ALA A O 1
ATOM 700 N N . VAL A 1 92 ? 27.474 -32.770 14.106 1.00 17.19 91 VAL A N 1
ATOM 701 C CA . VAL A 1 92 ? 28.447 -31.702 13.940 1.00 16.72 91 VAL A CA 1
ATOM 702 C C . VAL A 1 92 ? 28.454 -30.792 15.155 1.00 18.05 91 VAL A C 1
ATOM 703 O O . VAL A 1 92 ? 29.521 -30.384 15.633 1.00 18.43 91 VAL A O 1
ATOM 707 N N . GLN A 1 93 ? 27.268 -30.467 15.678 1.00 18.92 92 GLN A N 1
ATOM 708 C CA . GLN A 1 93 ? 27.192 -29.621 16.859 1.00 21.09 92 GLN A CA 1
ATOM 709 C C . GLN A 1 93 ? 27.905 -30.271 18.043 1.00 21.63 92 GLN A C 1
ATOM 710 O O . GLN A 1 93 ? 28.569 -29.581 18.832 1.00 25.03 92 GLN A O 1
ATOM 716 N N . ALA A 1 94 ? 27.848 -31.604 18.137 1.00 22.59 93 ALA A N 1
ATOM 717 C CA . ALA A 1 94 ? 28.514 -32.318 19.225 1.00 22.35 93 ALA A CA 1
ATOM 718 C C . ALA A 1 94 ? 30.032 -32.178 19.168 1.00 22.17 93 ALA A C 1
ATOM 719 O O . ALA A 1 94 ? 30.698 -32.275 20.210 1.00 24.87 93 ALA A O 1
ATOM 721 N N . MET A 1 95 ? 30.594 -31.969 17.981 1.00 24.39 94 MET A N 1
ATOM 722 C CA . MET A 1 95 ? 32.022 -31.722 17.817 1.00 27.51 94 MET A CA 1
ATOM 723 C C . MET A 1 95 ? 32.391 -30.249 18.013 1.00 27.27 94 MET A C 1
ATOM 724 O O . MET A 1 95 ? 33.551 -29.870 17.797 1.00 29.38 94 MET A O 1
ATOM 729 N N . ASN A 1 96 ? 31.422 -29.420 18.401 1.00 26.28 95 ASN A N 1
ATOM 730 C CA . ASN A 1 96 ? 31.615 -27.979 18.565 1.00 27.18 9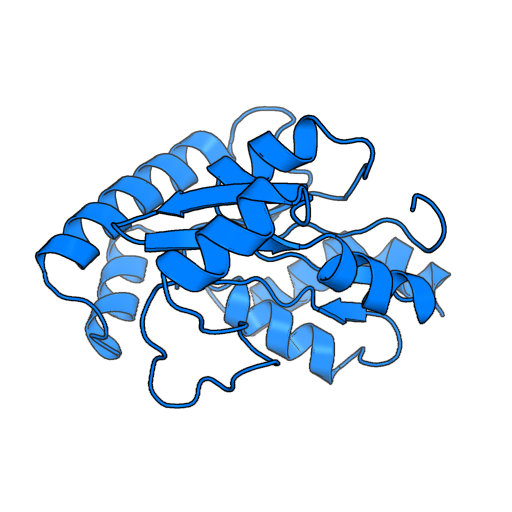5 ASN A CA 1
ATOM 731 C C . ASN A 1 96 ? 32.108 -27.332 17.271 1.00 25.74 95 ASN A C 1
ATOM 732 O O . ASN A 1 96 ? 32.936 -26.412 17.282 1.00 28.85 95 ASN A O 1
ATOM 737 N N . ARG A 1 97 ? 31.603 -27.818 16.143 1.00 22.77 96 ARG A N 1
ATOM 738 C CA . ARG A 1 97 ? 31.987 -27.269 14.852 1.00 22.60 96 ARG A CA 1
ATOM 739 C C . ARG A 1 97 ? 30.820 -26.514 14.228 1.00 20.11 96 ARG A C 1
ATOM 740 O O . ARG A 1 97 ? 29.660 -26.685 14.623 1.00 20.60 96 ARG A O 1
ATOM 748 N N . ILE A 1 98 ? 31.149 -25.681 13.240 1.00 20.13 97 ILE A N 1
ATOM 749 C CA . ILE A 1 98 ? 30.164 -24.964 12.433 1.00 19.54 97 ILE A CA 1
ATOM 750 C C . ILE A 1 98 ? 29.552 -25.932 11.432 1.00 18.79 97 ILE A C 1
ATOM 751 O O . ILE A 1 98 ? 30.250 -26.446 10.553 1.00 19.11 97 ILE A O 1
ATOM 756 N N . CYS A 1 99 ? 28.243 -26.176 11.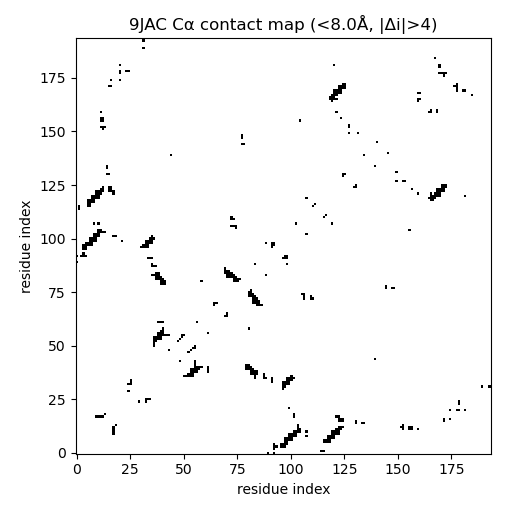554 1.00 18.09 98 CYS A N 1
ATOM 757 C CA . CYS A 1 99 ? 27.559 -27.117 10.672 1.00 14.99 98 CYS A CA 1
ATOM 758 C C . CYS A 1 99 ? 27.192 -26.411 9.368 1.00 15.45 98 CYS A C 1
ATOM 759 O O . CYS A 1 99 ? 26.509 -25.380 9.390 1.00 18.52 98 CYS A O 1
ATOM 762 N N . VAL A 1 100 ? 27.636 -26.961 8.239 1.00 14.85 99 VAL A N 1
ATOM 763 C CA . VAL A 1 100 ? 27.308 -26.430 6.925 1.00 14.34 99 VAL A CA 1
ATOM 764 C C . VAL A 1 100 ? 26.285 -27.350 6.263 1.00 15.66 99 VAL A C 1
ATOM 765 O O . VAL A 1 100 ? 26.496 -28.566 6.167 1.00 16.51 99 VAL A O 1
ATOM 769 N N . LEU A 1 101 ? 25.174 -26.768 5.823 1.00 16.89 100 LEU A N 1
ATOM 770 C CA . LEU A 1 101 ? 24.117 -27.481 5.127 1.00 17.16 100 LEU A CA 1
ATOM 771 C C . LEU A 1 101 ? 24.063 -27.015 3.680 1.00 18.01 100 LEU A C 1
ATOM 772 O O . LEU A 1 101 ? 24.209 -25.824 3.392 1.00 20.11 100 LEU A O 1
ATOM 777 N N . ASP A 1 102 ? 23.850 -27.949 2.772 1.00 15.30 101 ASP A N 1
ATOM 778 C CA . ASP A 1 102 ? 23.705 -27.655 1.354 1.00 16.19 101 ASP A CA 1
ATOM 779 C C . ASP A 1 102 ? 22.294 -28.099 0.984 1.00 15.42 101 ASP A C 1
ATOM 780 O O . ASP A 1 102 ? 21.993 -29.297 1.016 1.00 15.40 101 ASP A O 1
ATOM 785 N N . VAL A 1 103 ? 21.409 -27.145 0.661 1.00 14.17 102 VAL A N 1
ATOM 786 C CA . VAL A 1 103 ? 19.997 -27.443 0.425 1.00 14.12 102 VAL A CA 1
ATOM 787 C C . VAL A 1 103 ? 19.491 -26.600 -0.739 1.00 13.89 102 VAL A C 1
ATOM 788 O O . VAL A 1 103 ? 20.161 -25.661 -1.192 1.00 15.94 102 VAL A O 1
ATOM 792 N N . ASP A 1 104 ? 18.302 -26.965 -1.249 1.00 13.30 103 ASP A N 1
ATOM 793 C CA . ASP A 1 104 ? 17.699 -26.200 -2.341 1.00 15.00 103 ASP A CA 1
ATOM 794 C C . ASP A 1 104 ? 16.920 -25.014 -1.769 1.00 16.35 103 ASP A C 1
ATOM 795 O O . ASP A 1 104 ? 16.907 -24.774 -0.558 1.00 16.84 103 ASP A O 1
ATOM 800 N N . LEU A 1 105 ? 16.234 -24.277 -2.649 1.00 17.04 104 LEU A N 1
ATOM 801 C CA . LEU A 1 105 ? 15.458 -23.121 -2.201 1.00 18.36 104 LEU A CA 1
ATOM 802 C C . LEU A 1 105 ? 14.354 -23.531 -1.223 1.00 17.34 104 LEU A C 1
ATOM 803 O O . LEU A 1 105 ? 14.090 -22.830 -0.231 1.00 17.28 104 LEU A O 1
ATOM 808 N N . GLN A 1 106 ? 13.703 -24.671 -1.469 1.00 17.37 105 GLN A N 1
ATOM 809 C CA . GLN A 1 106 ? 12.701 -25.138 -0.511 1.00 17.24 105 GLN A CA 1
ATOM 810 C C . GLN A 1 106 ? 13.324 -25.375 0.858 1.00 18.11 105 GLN A C 1
ATOM 811 O O . GLN A 1 106 ? 12.724 -25.036 1.885 1.00 19.47 105 GLN A O 1
ATOM 817 N N . GLY A 1 107 ? 14.534 -25.940 0.892 1.00 16.55 106 GLY A N 1
ATOM 818 C CA . GLY A 1 107 ? 15.215 -26.132 2.166 1.00 14.87 106 GLY A CA 1
ATOM 819 C C . GLY A 1 107 ? 15.565 -24.829 2.857 1.00 15.75 106 GLY A C 1
ATOM 820 O O . GLY A 1 107 ? 15.515 -24.741 4.085 1.00 16.29 106 GLY A O 1
ATOM 821 N N . VAL A 1 108 ? 15.970 -23.812 2.088 1.00 16.18 107 VAL A N 1
ATOM 822 C CA . VAL A 1 108 ? 16.194 -22.496 2.689 1.00 17.14 107 VAL A CA 1
ATOM 823 C C . VAL A 1 108 ? 14.941 -22.038 3.419 1.00 19.41 107 VAL A C 1
ATOM 824 O O . VAL A 1 108 ? 14.982 -21.629 4.589 1.00 19.51 107 VAL A O 1
ATOM 828 N N . ARG A 1 109 ? 13.800 -22.115 2.742 1.00 20.09 108 ARG A N 1
ATOM 829 C CA . ARG A 1 109 ? 12.568 -21.644 3.360 1.00 21.53 108 ARG A CA 1
ATOM 830 C C . ARG A 1 109 ? 12.175 -22.525 4.538 1.00 21.67 108 ARG A C 1
ATOM 831 O O . ARG A 1 109 ? 11.714 -22.015 5.564 1.00 22.83 108 ARG A O 1
ATOM 839 N N . ASN A 1 110 ? 12.403 -23.842 4.429 1.00 21.08 109 ASN A N 1
ATOM 840 C CA . ASN A 1 110 ? 12.177 -24.744 5.562 1.00 19.52 109 ASN A CA 1
ATOM 841 C C . ASN A 1 110 ? 12.998 -24.321 6.774 1.00 20.49 109 ASN A C 1
ATOM 842 O O . ASN A 1 110 ? 12.480 -24.238 7.896 1.00 21.78 109 ASN A O 1
ATOM 847 N N . ILE A 1 111 ? 14.289 -24.055 6.569 1.00 19.04 110 ILE A N 1
ATOM 848 C CA . ILE A 1 111 ? 15.152 -23.738 7.702 1.00 18.94 110 ILE A CA 1
ATOM 849 C C . ILE A 1 111 ? 14.822 -22.366 8.278 1.00 20.57 110 ILE A C 1
ATOM 850 O O . ILE A 1 111 ? 14.966 -22.147 9.489 1.00 23.00 110 ILE A O 1
ATOM 855 N N . LYS A 1 112 ? 14.353 -21.429 7.439 1.00 21.84 111 LYS A N 1
ATOM 856 C CA . LYS A 1 112 ? 13.937 -20.119 7.935 1.00 24.09 111 LYS A CA 1
ATOM 857 C C . LYS A 1 112 ? 12.852 -20.248 8.991 1.00 28.02 111 LYS A C 1
ATOM 858 O O . LYS A 1 112 ? 12.757 -19.403 9.889 1.00 31.57 111 LYS A O 1
ATOM 864 N N . ALA A 1 113 ? 12.045 -21.301 8.913 1.00 30.19 112 ALA A N 1
ATOM 865 C CA . ALA A 1 113 ? 10.950 -21.541 9.841 1.00 31.37 112 ALA A CA 1
ATOM 866 C C . ALA A 1 113 ? 11.380 -22.288 11.102 1.00 32.58 112 ALA A C 1
ATOM 867 O O . ALA A 1 113 ? 10.546 -22.500 11.989 1.00 35.79 112 ALA A O 1
ATOM 869 N N . THR A 1 114 ? 12.649 -22.694 11.201 1.00 34.45 113 THR A N 1
ATOM 870 C CA . THR A 1 114 ? 13.182 -23.359 12.381 1.00 34.52 113 THR A CA 1
ATOM 871 C C . THR A 1 114 ? 13.863 -22.342 13.292 1.00 37.85 113 THR A C 1
ATOM 872 O O . THR A 1 114 ? 13.875 -21.138 13.025 1.00 37.60 113 THR A O 1
ATOM 876 N N . ASP A 1 115 ? 14.470 -22.849 14.370 1.00 39.38 114 ASP A N 1
ATOM 877 C CA . ASP A 1 115 ? 15.148 -22.027 15.366 1.00 40.55 114 ASP A CA 1
ATOM 878 C C . ASP A 1 115 ? 16.665 -22.012 15.191 1.00 42.79 114 ASP A C 1
ATOM 879 O O . ASP A 1 115 ? 17.382 -21.580 16.101 1.00 43.58 114 ASP A O 1
ATOM 881 N N . LEU A 1 116 ? 17.167 -22.446 14.027 1.00 36.57 115 LEU A N 1
ATOM 882 C CA . LEU A 1 116 ? 18.600 -22.661 13.853 1.00 36.41 115 LEU A CA 1
ATOM 883 C C . LEU A 1 116 ? 19.389 -21.365 13.678 1.00 35.00 115 LEU A C 1
ATOM 884 O O . LEU A 1 116 ? 20.593 -21.340 13.965 1.00 37.33 115 LEU A O 1
ATOM 889 N N . ARG A 1 117 ? 18.745 -20.305 13.199 1.00 31.54 116 ARG A N 1
ATOM 890 C CA . ARG A 1 117 ? 19.383 -19.010 12.981 1.00 29.68 116 ARG A CA 1
ATOM 891 C C . ARG A 1 117 ? 20.732 -19.058 12.252 1.00 26.71 116 ARG A C 1
ATOM 892 O O . ARG A 1 117 ? 21.740 -18.563 12.762 1.00 27.38 116 ARG A O 1
ATOM 895 N N . PRO A 1 118 ? 20.784 -19.624 11.051 1.00 23.08 117 PRO A N 1
ATOM 896 C CA . PRO A 1 118 ? 22.056 -19.692 10.331 1.00 22.30 117 PRO A CA 1
ATOM 897 C C . PRO A 1 118 ? 22.334 -18.420 9.535 1.00 20.72 117 PRO A C 1
ATOM 898 O O . PRO A 1 118 ? 21.502 -17.511 9.432 1.00 21.99 117 PRO A O 1
ATOM 902 N N . ILE A 1 119 ? 23.548 -18.368 9.002 1.00 19.75 118 ILE A N 1
ATOM 903 C CA A ILE A 1 119 ? 23.908 -17.474 7.906 0.69 19.52 118 ILE A CA 1
ATOM 904 C CA B ILE A 1 119 ? 23.850 -17.451 7.915 0.31 19.73 118 ILE A CA 1
ATOM 905 C C . ILE A 1 119 ? 23.502 -18.162 6.614 1.00 19.09 118 ILE A C 1
ATOM 906 O O . ILE A 1 119 ? 23.725 -19.369 6.465 1.00 19.02 118 ILE A O 1
ATOM 915 N N . TYR A 1 120 ? 22.909 -17.417 5.676 1.00 16.97 119 TYR A N 1
ATOM 916 C CA . TYR A 1 120 ? 22.461 -17.965 4.394 1.00 16.44 119 TYR A CA 1
ATOM 917 C C . TYR A 1 120 ? 23.316 -17.416 3.258 1.00 17.12 119 TYR A C 1
ATOM 918 O O . TYR A 1 120 ? 23.438 -16.197 3.106 1.00 18.79 119 TYR A O 1
ATOM 927 N N . ILE A 1 121 ? 23.904 -18.306 2.458 1.00 15.70 120 ILE A N 1
ATOM 928 C CA . ILE A 1 121 ? 24.759 -17.916 1.338 1.00 15.89 120 ILE A CA 1
ATOM 929 C C . ILE A 1 121 ? 24.256 -18.609 0.079 1.00 15.76 120 ILE A C 1
ATOM 930 O O . ILE A 1 121 ? 24.026 -19.818 0.094 1.00 16.92 120 ILE A O 1
ATOM 935 N N . SER A 1 122 ? 24.075 -17.851 -1.006 1.00 15.66 121 SER A N 1
ATOM 936 C CA . SER A 1 122 ? 23.647 -18.417 -2.282 1.00 16.36 121 SER A CA 1
ATOM 937 C C . SER A 1 122 ? 24.823 -18.384 -3.253 1.00 17.42 121 SER A C 1
ATOM 938 O O . SER A 1 122 ? 25.529 -17.372 -3.337 1.00 18.52 121 SER A O 1
ATOM 941 N N . VAL A 1 123 ? 25.059 -19.496 -3.950 1.00 15.26 122 VAL A N 1
ATOM 942 C CA . VAL A 1 123 ? 26.106 -19.585 -4.964 1.00 16.02 122 VAL A CA 1
ATOM 943 C C . VAL A 1 123 ? 25.432 -19.741 -6.316 1.00 15.30 122 VAL A C 1
ATOM 944 O O . VAL A 1 123 ? 24.756 -20.748 -6.566 1.00 17.23 122 VAL A O 1
ATOM 948 N N . GLN A 1 124 ? 25.615 -18.745 -7.188 1.00 16.67 123 GLN A N 1
ATOM 949 C CA . GLN A 1 124 ? 24.952 -18.634 -8.486 1.00 16.97 123 GLN A CA 1
ATOM 950 C C . GLN A 1 124 ? 25.905 -18.911 -9.638 1.00 16.14 123 GLN A C 1
ATOM 951 O O . GLN A 1 124 ? 27.098 -18.593 -9.555 1.00 17.28 123 GLN A O 1
ATOM 957 N N . PRO A 1 125 ? 25.413 -19.477 -10.738 1.00 18.00 124 PRO A N 1
ATOM 958 C CA . PRO A 1 125 ? 26.228 -19.548 -11.951 1.00 18.01 124 PRO A CA 1
ATOM 959 C C . PRO A 1 125 ? 26.254 -18.190 -12.629 1.00 20.49 124 PRO A C 1
ATOM 960 O O . PRO A 1 125 ? 25.397 -17.337 -12.347 1.00 20.99 124 PRO A O 1
ATOM 964 N N . PRO A 1 126 ? 27.204 -17.954 -13.540 1.00 21.75 125 PRO A N 1
ATOM 965 C CA . PRO A 1 126 ? 27.202 -16.681 -14.277 1.00 23.97 125 PRO A CA 1
ATOM 966 C C . PRO A 1 126 ? 25.986 -16.518 -15.171 1.00 23.64 125 PRO A C 1
ATOM 967 O O . PRO A 1 126 ? 25.541 -15.385 -15.401 1.00 27.55 125 PRO A O 1
ATOM 971 N N . SER A 1 127 ? 25.434 -17.628 -15.665 1.00 24.39 126 SER A N 1
ATOM 972 C CA . SER A 1 127 ? 24.201 -17.644 -16.435 1.00 25.19 126 SER A CA 1
ATOM 973 C C . SER A 1 127 ? 23.629 -19.057 -16.404 1.00 24.77 126 SER A C 1
ATOM 974 O O . SER A 1 127 ? 24.324 -20.030 -16.081 1.00 23.04 126 SER A O 1
ATOM 977 N N . LEU A 1 128 ? 22.344 -19.158 -16.749 1.00 26.17 127 LEU A N 1
ATOM 978 C CA . LEU A 1 128 ? 21.725 -20.463 -16.915 1.00 25.45 127 LEU A CA 1
ATOM 979 C C . LEU A 1 128 ? 22.390 -21.241 -18.041 1.00 25.10 127 LEU A C 1
ATOM 980 O O . LEU A 1 128 ? 22.511 -22.469 -17.964 1.00 25.06 127 LEU A O 1
ATOM 985 N N . HIS A 1 129 ? 22.831 -20.544 -19.086 1.00 28.59 128 HIS A N 1
ATOM 986 C CA . HIS A 1 129 ? 23.508 -21.210 -20.195 1.00 31.12 128 HIS A CA 1
ATOM 987 C C . HIS A 1 129 ? 24.794 -21.885 -19.735 1.00 29.29 128 HIS A C 1
ATOM 988 O O . HIS A 1 129 ? 25.075 -23.031 -20.118 1.00 30.05 128 HIS A O 1
ATOM 995 N N . VAL A 1 130 ? 25.587 -21.193 -18.913 1.00 28.26 129 VAL A N 1
ATOM 996 C CA . VAL A 1 130 ? 26.802 -21.796 -18.373 1.00 28.06 129 VAL A CA 1
ATOM 997 C C . VAL A 1 130 ? 26.466 -22.999 -17.497 1.00 26.28 129 VAL A C 1
ATOM 998 O O . VAL A 1 130 ? 27.104 -24.057 -17.602 1.00 27.62 129 VAL A O 1
ATOM 1002 N N . LEU A 1 131 ? 25.451 -22.869 -16.633 1.00 22.37 130 LEU A N 1
ATOM 1003 C CA . LEU A 1 131 ? 25.041 -23.998 -15.794 1.00 21.00 130 LEU A CA 1
ATOM 1004 C C . LEU A 1 131 ? 24.647 -25.205 -16.642 1.00 19.99 130 LEU A C 1
ATOM 1005 O O . LEU A 1 131 ? 25.062 -26.339 -16.362 1.00 21.55 130 LEU A O 1
ATOM 1010 N N . GLU A 1 132 ? 23.856 -24.982 -17.697 1.00 19.95 131 GLU A N 1
ATOM 1011 C CA . GLU A 1 132 ? 23.440 -26.100 -18.544 1.00 20.24 131 GLU A CA 1
ATOM 1012 C C . GLU A 1 132 ? 24.638 -26.811 -19.156 1.00 21.24 131 GLU A C 1
ATOM 1013 O O . GLU A 1 132 ? 24.674 -28.048 -19.206 1.00 20.59 131 GLU A O 1
ATOM 1019 N N . GLN A 1 133 ? 25.630 -26.047 -19.633 1.00 21.12 132 GLN A N 1
ATOM 1020 C CA . GLN A 1 133 ? 26.830 -26.674 -20.179 1.00 23.18 132 GLN A CA 1
ATOM 1021 C C . GLN A 1 133 ? 27.515 -27.560 -19.146 1.00 23.64 132 GLN A C 1
ATOM 1022 O O . GLN A 1 133 ? 27.956 -28.671 -19.468 1.00 28.18 132 GLN A O 1
ATOM 1025 N N . ARG A 1 134 ? 27.631 -27.081 -17.905 1.00 26.01 133 ARG A N 1
ATOM 1026 C CA . ARG A 1 134 ? 28.274 -27.870 -16.856 1.00 29.22 133 ARG A CA 1
ATOM 1027 C C . ARG A 1 134 ? 27.477 -29.140 -16.542 1.00 28.37 133 ARG A C 1
ATOM 1028 O O . ARG A 1 134 ? 28.052 -30.227 -16.395 1.00 31.17 133 ARG A O 1
ATOM 1036 N N . LEU A 1 135 ? 26.148 -29.030 -16.456 1.00 25.01 134 LEU A N 1
ATOM 1037 C CA . LEU A 1 135 ? 25.324 -30.201 -16.153 1.00 24.43 134 LEU A CA 1
ATOM 1038 C C . LEU A 1 135 ? 25.399 -31.267 -17.249 1.00 23.94 134 LEU A C 1
ATOM 1039 O O . LEU A 1 135 ? 25.402 -32.475 -16.952 1.00 25.04 134 LEU A O 1
ATOM 1044 N N . ARG A 1 136 ? 25.456 -30.849 -18.518 1.00 24.70 135 ARG A N 1
ATOM 1045 C CA . ARG A 1 136 ? 25.468 -31.814 -19.608 1.00 24.49 135 ARG A CA 1
ATOM 1046 C C . ARG A 1 136 ? 26.826 -32.508 -19.760 1.00 25.48 135 ARG A C 1
ATOM 1047 O O . ARG A 1 136 ? 26.890 -33.573 -20.383 1.00 25.86 135 ARG A O 1
ATOM 1055 N N . GLN A 1 137 ? 27.892 -31.959 -19.159 1.00 24.99 136 GLN A N 1
ATOM 1056 C CA . GLN A 1 137 ? 29.205 -32.603 -19.185 1.00 26.33 136 GLN A CA 1
ATOM 1057 C C . GLN A 1 137 ? 29.209 -33.921 -18.417 1.00 25.28 136 GLN A C 1
ATOM 1058 O O . GLN A 1 137 ? 29.603 -34.970 -18.949 1.00 23.12 136 GLN A O 1
ATOM 1064 N N . ARG A 1 138 ? 28.814 -33.881 -17.148 1.00 25.66 137 ARG A N 1
ATOM 1065 C CA . ARG A 1 138 ? 28.730 -35.119 -16.384 1.00 24.97 137 ARG A CA 1
ATOM 1066 C C . ARG A 1 138 ? 27.529 -35.935 -16.811 1.00 20.99 137 ARG A C 1
ATOM 1067 O O . ARG A 1 138 ? 27.555 -37.167 -16.707 1.00 20.03 137 ARG A O 1
ATOM 1075 N N . ASN A 1 139 ? 26.468 -35.271 -17.280 1.00 20.30 138 ASN A N 1
ATOM 1076 C CA . ASN A 1 139 ? 25.333 -35.941 -17.905 1.00 19.27 138 ASN A CA 1
ATOM 1077 C C . ASN A 1 139 ? 24.779 -37.064 -17.033 1.00 19.88 138 ASN A C 1
ATOM 1078 O O . ASN A 1 139 ? 24.545 -38.184 -17.493 1.00 19.82 138 ASN A O 1
ATOM 1083 N N . THR A 1 140 ? 24.572 -36.762 -15.750 1.00 20.91 139 THR A N 1
ATOM 1084 C CA . THR A 1 140 ? 24.109 -37.780 -14.822 1.00 21.42 139 THR A CA 1
ATOM 1085 C C . THR A 1 140 ? 22.593 -37.934 -14.811 1.00 21.97 139 THR A C 1
ATOM 1086 O O . THR A 1 140 ? 22.097 -38.874 -14.177 1.00 23.76 139 THR A O 1
ATOM 1090 N N . GLU A 1 141 ? 21.854 -37.046 -15.492 1.00 23.22 140 GLU A N 1
ATOM 1091 C CA . GLU A 1 141 ? 20.397 -36.968 -15.419 1.00 22.26 140 GLU A CA 1
ATOM 1092 C C . GLU A 1 141 ? 19.750 -37.399 -16.729 1.00 20.76 140 GLU A C 1
ATOM 1093 O O . GLU A 1 141 ? 20.305 -37.203 -17.816 1.00 21.36 140 GLU A O 1
ATOM 1099 N N . THR A 1 142 ? 18.557 -37.974 -16.619 1.00 21.11 141 THR A N 1
ATOM 1100 C CA . THR A 1 142 ? 17.722 -38.117 -17.798 1.00 20.71 141 THR A CA 1
ATOM 1101 C C . THR A 1 142 ? 17.340 -36.728 -18.306 1.00 24.04 141 THR A C 1
ATOM 1102 O O . THR A 1 142 ? 17.435 -35.730 -17.590 1.00 24.18 141 THR A O 1
ATOM 1106 N N . GLU A 1 143 ? 16.886 -36.660 -19.554 1.00 27.89 142 GLU A N 1
ATOM 1107 C CA . GLU A 1 143 ? 16.441 -35.368 -20.077 1.00 30.81 142 GLU A CA 1
ATOM 1108 C C . GLU A 1 143 ? 15.257 -34.820 -19.283 1.00 31.25 142 GLU A C 1
ATOM 1109 O O . GLU A 1 143 ? 15.180 -33.610 -19.026 1.00 30.53 142 GLU A O 1
ATOM 1115 N N . GLU A 1 144 ? 14.329 -35.693 -18.872 1.00 30.16 143 GLU A N 1
ATOM 1116 C CA . GLU A 1 144 ? 13.213 -35.248 -18.038 1.00 30.49 143 GLU A CA 1
ATOM 1117 C C . GLU A 1 144 ? 13.710 -34.614 -16.745 1.00 27.93 143 GLU A C 1
ATOM 1118 O O . GLU A 1 144 ? 13.210 -33.564 -16.323 1.00 28.06 143 GLU A O 1
ATOM 1124 N N . SER A 1 145 ? 14.702 -35.231 -16.104 1.00 24.43 144 SER A N 1
ATOM 1125 C CA . SER A 1 145 ? 15.231 -34.664 -14.870 1.00 22.61 144 SER A CA 1
ATOM 1126 C C . SER A 1 145 ? 15.963 -33.354 -15.136 1.00 23.02 144 SER A C 1
ATOM 1127 O O . SER A 1 145 ? 15.826 -32.390 -14.371 1.00 23.35 144 SER A O 1
ATOM 1130 N N . LEU A 1 146 ? 16.748 -33.295 -16.213 1.00 23.13 145 LEU A N 1
ATOM 1131 C CA . LEU A 1 146 ? 17.433 -32.048 -16.534 1.00 24.96 145 LEU A CA 1
ATOM 1132 C C . LEU A 1 146 ? 16.441 -30.908 -16.759 1.00 26.32 145 LEU A C 1
ATOM 1133 O O . LEU A 1 146 ? 16.694 -29.772 -16.343 1.00 26.00 145 LEU A O 1
ATOM 1138 N N . VAL A 1 147 ? 15.297 -31.196 -17.395 1.00 26.21 146 VAL A N 1
ATOM 1139 C CA . VAL A 1 147 ? 14.271 -30.170 -17.595 1.00 28.38 146 VAL A CA 1
ATOM 1140 C C . VAL A 1 147 ? 13.753 -29.666 -16.255 1.00 26.96 146 VAL A C 1
ATOM 1141 O O . VAL A 1 147 ? 13.587 -28.457 -16.051 1.00 28.15 146 VAL A O 1
ATOM 1145 N N . LYS A 1 148 ? 13.455 -30.590 -15.331 1.00 26.61 147 LYS A N 1
ATOM 1146 C CA . LYS A 1 148 ? 12.997 -30.174 -14.009 1.00 26.63 147 LYS A CA 1
ATOM 1147 C C . LYS A 1 148 ? 14.082 -29.389 -13.288 1.00 26.33 147 LYS A C 1
ATOM 1148 O O . LYS A 1 148 ? 13.799 -28.394 -12.606 1.00 26.66 147 LYS A O 1
ATOM 1154 N N . ARG A 1 149 ? 15.341 -29.805 -13.457 1.00 23.57 148 ARG A N 1
ATOM 1155 C CA . ARG A 1 149 ? 16.433 -29.136 -12.759 1.00 22.00 148 ARG A CA 1
ATOM 1156 C C . ARG A 1 149 ? 16.666 -27.738 -13.298 1.00 23.09 148 ARG A C 1
ATOM 1157 O O . ARG A 1 149 ? 16.941 -26.814 -12.529 1.00 23.23 148 ARG A O 1
ATOM 1165 N N . LEU A 1 150 ? 16.577 -27.561 -14.615 1.00 24.39 149 LEU A N 1
ATOM 1166 C CA . LEU A 1 150 ? 16.797 -26.235 -15.173 1.00 25.48 149 LEU A CA 1
ATOM 1167 C C . LEU A 1 150 ? 15.680 -25.275 -14.770 1.00 24.93 149 LEU A C 1
ATOM 1168 O O . LEU A 1 150 ? 15.941 -24.096 -14.529 1.00 26.07 149 LEU A O 1
ATOM 1173 N N . ALA A 1 151 ? 14.435 -25.768 -14.671 1.00 24.73 150 ALA A N 1
ATOM 1174 C CA . ALA A 1 151 ? 13.342 -24.928 -14.183 1.00 25.20 150 ALA A CA 1
ATOM 1175 C C . ALA A 1 151 ? 13.559 -24.539 -12.731 1.00 25.11 150 ALA A C 1
ATOM 1176 O O . ALA A 1 151 ? 13.309 -23.386 -12.347 1.00 25.47 150 ALA A O 1
ATOM 1178 N N . ALA A 1 152 ? 14.012 -25.490 -11.906 1.00 21.97 151 ALA A N 1
ATOM 1179 C CA . ALA A 1 152 ? 14.313 -25.170 -10.511 1.00 20.23 151 ALA A CA 1
ATOM 1180 C C . ALA A 1 152 ? 15.472 -24.189 -10.412 1.00 21.23 151 ALA A C 1
ATOM 1181 O O . ALA A 1 152 ? 15.467 -23.298 -9.553 1.00 21.59 151 ALA A O 1
ATOM 1183 N N . ALA A 1 153 ? 16.473 -24.338 -11.280 1.00 21.00 152 ALA A N 1
ATOM 1184 C CA . ALA A 1 153 ? 17.609 -23.420 -11.267 1.00 21.20 152 ALA A CA 1
ATOM 1185 C C . ALA A 1 153 ? 17.180 -22.003 -11.614 1.00 22.76 152 ALA A C 1
ATOM 1186 O O . ALA A 1 153 ? 17.649 -21.035 -11.000 1.00 22.47 152 ALA A O 1
ATOM 1188 N N . GLN A 1 154 ? 16.301 -21.862 -12.608 1.00 24.76 153 GLN A N 1
ATOM 1189 C CA . GLN A 1 154 ? 15.782 -20.548 -12.964 1.00 26.36 153 GLN A CA 1
ATOM 1190 C C . GLN A 1 154 ? 15.024 -19.926 -11.801 1.00 27.13 153 GLN A C 1
ATOM 1191 O O . GLN A 1 154 ? 15.207 -18.742 -11.497 1.00 29.23 153 GLN A O 1
ATOM 1194 N N . ALA A 1 155 ? 14.182 -20.714 -11.125 1.00 26.44 154 ALA A N 1
ATOM 1195 C CA . ALA A 1 155 ? 13.467 -20.207 -9.954 1.00 25.53 154 ALA A CA 1
ATOM 1196 C C . ALA A 1 155 ? 14.438 -19.801 -8.856 1.00 24.86 154 ALA A C 1
ATOM 1197 O O . ALA A 1 155 ? 14.228 -18.801 -8.155 1.00 26.49 154 ALA A O 1
ATOM 1199 N N . ASP A 1 156 ? 15.489 -20.590 -8.668 1.00 22.96 155 ASP A N 1
ATOM 1200 C CA . ASP A 1 156 ? 16.501 -20.256 -7.671 1.00 21.66 155 ASP A CA 1
ATOM 1201 C C . ASP A 1 156 ? 17.166 -18.919 -7.994 1.00 23.61 155 ASP A C 1
ATOM 1202 O O . ASP A 1 156 ? 17.332 -18.064 -7.116 1.00 24.61 155 ASP A O 1
ATOM 1207 N N . MET A 1 157 ? 17.566 -18.724 -9.248 1.00 23.38 156 MET A N 1
ATOM 1208 C CA . MET A 1 157 ? 18.242 -17.479 -9.611 1.00 24.75 156 MET A CA 1
ATOM 1209 C C . MET A 1 157 ? 17.331 -16.273 -9.397 1.00 27.46 156 MET A C 1
ATOM 1210 O O . MET A 1 157 ? 17.783 -15.206 -8.966 1.00 28.51 156 MET A O 1
ATOM 1215 N N . GLU A 1 158 ? 16.038 -16.430 -9.684 1.00 30.20 157 GLU A N 1
ATOM 1216 C CA . GLU A 1 158 ? 15.092 -15.331 -9.529 1.00 33.53 157 GLU A CA 1
ATOM 1217 C C . GLU A 1 158 ? 14.889 -14.982 -8.063 1.00 32.49 157 GLU A C 1
ATOM 1218 O O . GLU A 1 158 ? 14.748 -13.806 -7.709 1.00 36.56 157 GLU A O 1
ATOM 1224 N N . SER A 1 159 ? 14.863 -15.986 -7.194 1.00 29.80 158 SER A N 1
ATOM 1225 C CA . SER A 1 159 ? 14.668 -15.730 -5.774 1.00 31.14 158 SER A CA 1
ATOM 1226 C C . SER A 1 159 ? 15.930 -15.230 -5.079 1.00 29.12 158 SER A C 1
ATOM 1227 O O . SER A 1 159 ? 15.835 -14.684 -3.972 1.00 28.91 158 SER A O 1
ATOM 1230 N N . SER A 1 160 ? 17.099 -15.360 -5.714 1.00 27.12 159 SER A N 1
ATOM 1231 C CA . SER A 1 160 ? 18.349 -15.049 -5.031 1.00 27.78 159 SER A CA 1
ATOM 1232 C C . SER A 1 160 ? 18.452 -13.577 -4.661 1.00 29.86 159 SER A C 1
ATOM 1233 O O . SER A 1 160 ? 19.149 -13.231 -3.699 1.00 31.31 159 SER A O 1
ATOM 1236 N N . LYS A 1 161 ? 17.754 -12.697 -5.390 1.00 31.49 160 LYS A N 1
ATOM 1237 C CA . LYS A 1 161 ? 17.777 -11.264 -5.107 1.00 32.96 160 LYS A CA 1
ATOM 1238 C C . LYS A 1 161 ? 16.698 -10.817 -4.127 1.00 35.06 160 LYS A C 1
ATOM 1239 O O . LYS A 1 161 ? 16.594 -9.618 -3.855 1.00 38.05 160 LYS A O 1
ATOM 1241 N N . GLU A 1 162 ? 15.904 -11.739 -3.593 1.00 32.60 161 GLU A N 1
ATOM 1242 C CA . GLU A 1 162 ? 14.823 -11.365 -2.693 1.00 32.04 161 GLU A CA 1
ATOM 1243 C C . GLU A 1 162 ? 15.386 -10.697 -1.441 1.00 32.01 161 GLU A C 1
ATOM 1244 O O . GLU A 1 162 ? 16.252 -11.273 -0.771 1.00 30.20 161 GLU A O 1
ATOM 1250 N N . PRO A 1 163 ? 14.929 -9.496 -1.092 1.00 32.86 162 PRO A N 1
ATOM 1251 C CA . PRO A 1 163 ? 15.505 -8.801 0.066 1.00 33.29 162 PRO A CA 1
ATOM 1252 C C . PRO A 1 163 ? 15.400 -9.638 1.334 1.00 33.60 162 PRO A C 1
ATOM 1253 O O . PRO A 1 163 ? 14.336 -10.162 1.670 1.00 32.82 162 PRO A O 1
ATOM 1257 N N . GLY A 1 164 ? 16.529 -9.768 2.031 1.00 34.34 163 GLY A N 1
ATOM 1258 C CA . GLY A 1 164 ? 16.587 -10.479 3.292 1.00 32.02 163 GLY A CA 1
ATOM 1259 C C . GLY A 1 164 ? 16.710 -11.986 3.199 1.00 30.67 163 GLY A C 1
ATOM 1260 O O . GLY A 1 164 ? 16.901 -12.636 4.235 1.00 31.43 163 GLY A O 1
ATOM 1261 N N . LEU A 1 165 ? 16.613 -12.574 2.003 1.00 28.33 164 LEU A N 1
ATOM 1262 C CA . LEU A 1 165 ? 16.645 -14.029 1.907 1.00 25.03 164 LEU A CA 1
ATOM 1263 C C . LEU A 1 165 ? 18.046 -14.570 2.182 1.00 23.76 164 LEU A C 1
ATOM 1264 O O . LEU A 1 165 ? 18.226 -15.440 3.039 1.00 25.21 164 LEU A O 1
ATOM 1269 N N . PHE A 1 166 ? 19.052 -14.048 1.479 1.00 21.54 165 PHE A N 1
ATOM 1270 C CA . PHE A 1 166 ? 20.435 -14.474 1.646 1.00 21.67 165 PHE A CA 1
ATOM 1271 C C . PHE A 1 166 ? 21.266 -13.344 2.239 1.00 21.71 165 PHE A C 1
ATOM 1272 O O . PHE A 1 166 ? 21.063 -12.172 1.914 1.00 24.50 165 PHE A O 1
ATOM 1280 N N . ASP A 1 167 ? 22.205 -13.703 3.116 1.00 21.14 166 ASP A N 1
ATOM 1281 C CA . ASP A 1 167 ? 23.136 -12.708 3.634 1.00 21.02 166 ASP A CA 1
ATOM 1282 C C . ASP A 1 167 ? 24.129 -12.281 2.562 1.00 22.25 166 ASP A C 1
ATOM 1283 O O . ASP A 1 167 ? 24.547 -11.119 2.529 1.00 22.74 166 ASP A O 1
ATOM 1288 N N . VAL A 1 168 ? 24.516 -13.205 1.684 1.00 21.35 167 VAL A N 1
ATOM 1289 C CA . VAL A 1 168 ? 25.497 -12.962 0.631 1.00 21.28 167 VAL A CA 1
ATOM 1290 C C . VAL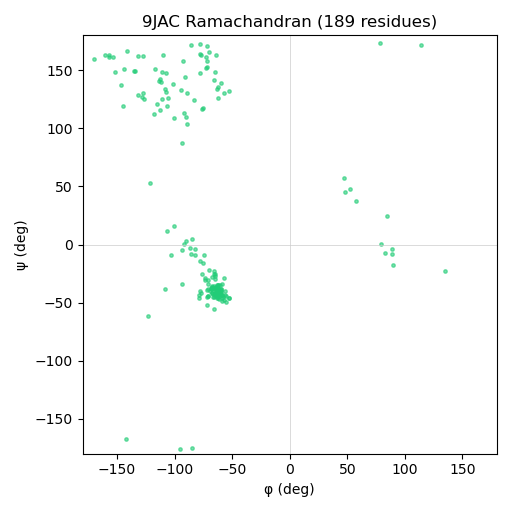 A 1 168 ? 25.089 -13.804 -0.571 1.00 17.17 167 VAL A C 1
ATOM 1291 O O . VAL A 1 168 ? 24.724 -14.978 -0.420 1.00 18.04 167 VAL A O 1
ATOM 1295 N N . VAL A 1 169 ? 25.174 -13.216 -1.766 1.00 18.33 168 VAL A N 1
ATOM 1296 C CA . VAL A 1 169 ? 25.013 -13.941 -3.029 1.00 17.47 168 VAL A CA 1
ATOM 1297 C C . VAL A 1 169 ? 26.339 -13.884 -3.783 1.00 17.89 168 VAL A C 1
ATOM 1298 O O . VAL A 1 169 ? 26.838 -12.797 -4.099 1.00 20.45 168 VAL A O 1
ATOM 1302 N N . ILE A 1 170 ? 26.907 -15.050 -4.069 1.00 17.20 169 ILE A N 1
ATOM 1303 C CA . ILE A 1 170 ? 28.205 -15.172 -4.722 1.00 17.40 169 ILE A CA 1
ATOM 1304 C C . ILE A 1 170 ? 27.969 -15.647 -6.146 1.00 16.63 169 ILE A C 1
ATOM 1305 O O . ILE A 1 170 ? 27.228 -16.613 -6.360 1.00 18.69 169 ILE A O 1
ATOM 1310 N N . ILE A 1 171 ? 28.584 -14.974 -7.118 1.00 17.95 170 ILE A N 1
ATOM 1311 C CA A ILE A 1 171 ? 28.514 -15.389 -8.516 0.53 19.35 170 ILE A CA 1
ATOM 1312 C CA B ILE A 1 171 ? 28.516 -15.389 -8.516 0.47 19.55 170 ILE A CA 1
ATOM 1313 C C . ILE A 1 171 ? 29.771 -16.190 -8.821 1.00 21.33 170 ILE A C 1
ATOM 1314 O O . ILE A 1 171 ? 30.886 -15.659 -8.767 1.00 21.49 170 ILE A O 1
ATOM 1323 N N . ASN A 1 172 ? 29.598 -17.462 -9.150 1.00 19.95 171 ASN A N 1
ATOM 1324 C CA . ASN A 1 172 ? 30.750 -18.345 -9.322 1.00 21.19 171 ASN A CA 1
ATOM 1325 C C . ASN A 1 172 ? 31.163 -18.367 -10.787 1.00 22.41 171 ASN A C 1
ATOM 1326 O O . ASN A 1 172 ? 30.740 -19.222 -11.565 1.00 23.59 171 ASN A O 1
ATOM 1331 N N . ASP A 1 173 ? 32.016 -17.415 -11.159 1.00 23.36 172 ASP A N 1
ATOM 1332 C CA . ASP A 1 173 ? 32.652 -17.438 -12.468 1.00 24.54 172 ASP A CA 1
ATOM 1333 C C . ASP A 1 173 ? 34.003 -18.130 -12.413 1.00 26.70 172 ASP A C 1
ATOM 1334 O O . ASP A 1 173 ? 34.394 -18.803 -13.374 1.00 31.03 172 ASP A O 1
ATOM 1339 N N . SER A 1 174 ? 34.708 -17.986 -11.298 1.00 22.94 173 SER A N 1
ATOM 1340 C CA . SER A 1 174 ? 35.988 -18.629 -11.042 1.00 21.85 173 SER A CA 1
ATOM 1341 C C . SER A 1 174 ? 35.914 -19.252 -9.654 1.00 20.45 173 SER A C 1
ATOM 1342 O O . SER A 1 174 ? 35.529 -18.576 -8.696 1.00 20.19 173 SER A O 1
ATOM 1345 N N . LEU A 1 175 ? 36.263 -20.540 -9.542 1.00 22.24 174 LEU A N 1
ATOM 1346 C CA . LEU A 1 175 ? 36.164 -21.206 -8.245 1.00 21.89 174 LEU A CA 1
ATOM 1347 C C . LEU A 1 175 ? 37.055 -20.539 -7.197 1.00 20.86 174 LEU A C 1
ATOM 1348 O O . LEU A 1 175 ? 36.645 -20.371 -6.042 1.00 19.86 174 LEU A O 1
ATOM 1353 N N . ASP A 1 176 ? 38.275 -20.149 -7.577 1.00 20.64 175 ASP A N 1
ATOM 1354 C CA . ASP A 1 176 ? 39.161 -19.472 -6.622 1.00 20.17 175 ASP A CA 1
ATOM 1355 C C . ASP A 1 176 ? 38.539 -18.179 -6.098 1.00 19.57 175 ASP A C 1
ATOM 1356 O O . ASP A 1 176 ? 38.645 -17.855 -4.903 1.00 19.19 175 ASP A O 1
ATOM 1361 N N . GLN A 1 177 ? 37.879 -17.431 -6.971 1.00 17.39 176 GLN A N 1
ATOM 1362 C CA . GLN A 1 177 ? 37.283 -16.176 -6.540 1.00 17.42 176 GLN A CA 1
ATOM 1363 C C . GLN A 1 177 ? 36.067 -16.441 -5.658 1.00 16.39 176 GLN A C 1
ATOM 1364 O O . GLN A 1 177 ? 35.915 -15.839 -4.583 1.00 16.92 176 GLN A O 1
ATOM 1370 N N . ALA A 1 178 ? 35.209 -17.373 -6.081 1.00 18.42 177 ALA A N 1
ATOM 1371 C CA . ALA A 1 178 ? 34.025 -17.703 -5.299 1.00 17.31 177 ALA A CA 1
ATOM 1372 C C . ALA A 1 178 ? 34.415 -18.279 -3.944 1.00 17.43 177 ALA A C 1
ATOM 1373 O O . ALA A 1 178 ? 33.769 -17.992 -2.927 1.00 17.43 177 ALA A O 1
ATOM 1375 N N . TYR A 1 179 ? 35.491 -19.069 -3.900 1.00 17.84 178 TYR A N 1
ATOM 1376 C CA . TYR A 1 179 ? 35.921 -19.638 -2.626 1.00 17.26 178 TYR A CA 1
ATOM 1377 C C . TYR A 1 179 ? 36.431 -18.548 -1.680 1.00 16.31 178 TYR A C 1
ATOM 1378 O O . TYR A 1 179 ? 36.147 -18.579 -0.477 1.00 16.19 178 TYR A O 1
ATOM 1387 N N . ALA A 1 180 ? 37.199 -17.586 -2.201 1.00 16.70 179 ALA A N 1
ATOM 1388 C CA . ALA A 1 180 ? 37.595 -16.436 -1.386 1.00 16.79 179 ALA A CA 1
ATOM 1389 C C . ALA A 1 180 ? 36.371 -15.719 -0.817 1.00 16.99 179 ALA A C 1
ATOM 1390 O O . ALA A 1 180 ? 36.371 -15.287 0.346 1.00 17.29 179 ALA A O 1
ATOM 1392 N N . GLU A 1 181 ? 35.317 -15.581 -1.621 1.00 17.66 180 GLU A N 1
ATOM 1393 C CA . GLU A 1 181 ? 34.122 -14.869 -1.164 1.00 17.34 180 GLU A CA 1
ATOM 1394 C C . GLU A 1 181 ? 33.315 -15.686 -0.157 1.00 16.13 180 GLU A C 1
ATOM 1395 O O . GLU A 1 181 ? 32.673 -15.115 0.725 1.00 16.52 180 GLU A O 1
ATOM 1401 N N . LEU A 1 182 ? 33.339 -17.013 -0.266 1.00 15.31 181 LEU A N 1
ATOM 1402 C CA . LEU A 1 182 ? 32.695 -17.843 0.739 1.00 14.89 181 LEU A CA 1
ATOM 1403 C C . LEU A 1 182 ? 33.373 -17.650 2.088 1.00 14.56 181 LEU A C 1
ATOM 1404 O O . LEU A 1 182 ? 32.710 -17.420 3.103 1.00 16.28 181 LEU A O 1
ATOM 1409 N N . LYS A 1 183 ? 34.712 -17.663 2.105 1.00 15.26 182 LYS A N 1
ATOM 1410 C CA . LYS A 1 183 ? 35.424 -17.428 3.356 1.00 15.96 182 LYS A CA 1
ATOM 1411 C C . LYS A 1 183 ? 35.221 -16.002 3.864 1.00 15.08 182 LYS 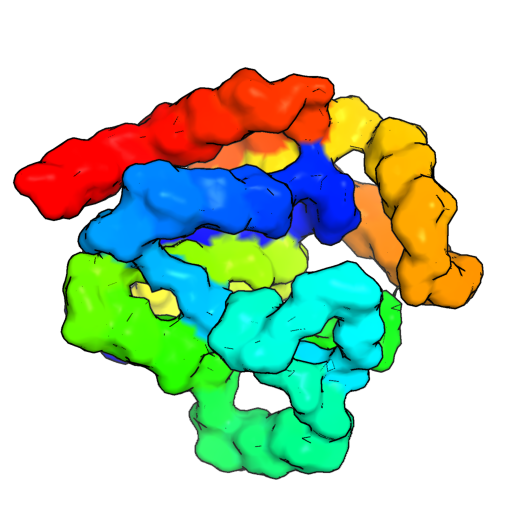A C 1
ATOM 1412 O O . LYS A 1 183 ? 35.103 -15.785 5.078 1.00 16.01 182 LYS A O 1
ATOM 1418 N N . GLU A 1 184 ? 35.172 -15.021 2.962 1.00 16.32 183 GLU A N 1
ATOM 1419 C CA . GLU A 1 184 ? 34.866 -13.652 3.366 1.00 15.54 183 GLU A CA 1
ATOM 1420 C C . GLU A 1 184 ? 33.570 -13.596 4.174 1.00 15.61 183 GLU A C 1
ATOM 1421 O O . GLU A 1 184 ? 33.506 -12.976 5.251 1.00 16.36 183 GLU A O 1
ATOM 1427 N N . ALA A 1 185 ? 32.532 -14.277 3.679 1.00 16.47 184 ALA A N 1
ATOM 1428 C CA . ALA A 1 185 ? 31.231 -14.249 4.335 1.00 16.85 184 ALA A CA 1
ATOM 1429 C C . ALA A 1 185 ? 31.298 -14.913 5.704 1.00 17.88 184 ALA A C 1
ATOM 1430 O O . ALA A 1 185 ? 30.492 -14.603 6.589 1.00 20.18 184 ALA A O 1
ATOM 1432 N N . LEU A 1 186 ? 32.250 -15.822 5.889 1.00 18.06 185 LEU A N 1
ATOM 1433 C CA . LEU A 1 186 ? 32.403 -16.580 7.125 1.00 17.47 185 LEU A CA 1
ATOM 1434 C C . LEU A 1 186 ? 33.604 -16.124 7.940 1.00 18.45 185 LEU A C 1
ATOM 1435 O O . LEU A 1 186 ? 33.950 -16.785 8.918 1.00 19.46 185 LEU A O 1
ATOM 1440 N N . SER A 1 187 ? 34.217 -14.985 7.597 1.00 18.97 186 SER A N 1
ATOM 1441 C CA . SER A 1 187 ? 35.533 -14.659 8.144 1.00 20.67 186 SER A CA 1
ATOM 1442 C C . SER A 1 187 ? 35.469 -14.384 9.642 1.00 24.27 186 SER A C 1
ATOM 1443 O O . SER A 1 187 ? 36.373 -14.784 10.386 1.00 25.80 186 SER A O 1
ATOM 1446 N N . GLU A 1 188 ? 34.405 -13.727 10.106 1.00 24.87 187 GLU A N 1
ATOM 1447 C CA . GLU A 1 188 ? 34.269 -13.498 11.545 1.00 28.41 187 GLU A CA 1
ATOM 1448 C C . GLU A 1 188 ? 34.054 -14.805 12.287 1.00 29.50 187 GLU A C 1
ATOM 1449 O 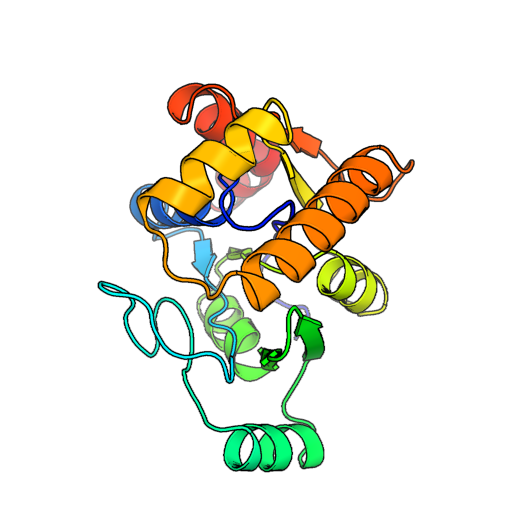O . GLU A 1 188 ? 34.633 -15.016 13.361 1.00 30.67 187 GLU A O 1
ATOM 1455 N N . GLU A 1 189 ? 33.215 -15.690 11.738 1.00 28.69 188 GLU A N 1
ATOM 1456 C CA . GLU A 1 189 ? 32.972 -16.971 12.396 1.00 29.72 188 GLU A CA 1
ATOM 1457 C C . GLU A 1 189 ? 34.233 -17.821 12.418 1.00 28.93 188 GLU A C 1
ATOM 1458 O O . GLU A 1 189 ? 34.486 -18.542 13.396 1.00 29.32 188 GLU A O 1
ATOM 1464 N N . ILE A 1 190 ? 35.042 -17.743 11.358 1.00 27.73 189 ILE A N 1
ATOM 1465 C CA . ILE A 1 190 ? 36.288 -18.504 11.312 1.00 28.49 189 ILE A CA 1
ATOM 1466 C C . ILE A 1 190 ? 37.266 -17.988 12.359 1.00 32.28 189 ILE A C 1
ATOM 1467 O O . ILE A 1 190 ? 37.888 -18.767 13.092 1.00 32.16 189 ILE A O 1
ATOM 1472 N N . LYS A 1 191 ? 37.407 -16.666 12.448 1.00 34.01 190 LYS A N 1
ATOM 1473 C CA . LYS A 1 191 ? 38.316 -16.078 13.424 1.00 35.50 190 LYS A CA 1
ATOM 1474 C C . LYS A 1 191 ? 37.878 -16.400 14.851 1.00 36.24 190 LYS A C 1
ATOM 1475 O O . LYS A 1 191 ? 38.713 -16.698 15.713 1.00 38.05 190 LYS A O 1
ATOM 1477 N N . LYS A 1 192 ? 36.570 -16.362 15.117 1.00 36.03 191 LYS A N 1
ATOM 1478 C CA . LYS A 1 192 ? 36.077 -16.682 16.456 1.00 37.75 191 LYS A CA 1
ATOM 1479 C C . LYS A 1 192 ? 36.295 -18.153 16.796 1.00 41.34 191 LYS A C 1
ATOM 1480 O O . LYS A 1 192 ? 36.606 -18.491 17.946 1.00 42.46 191 LYS A O 1
ATOM 1482 N N . ALA A 1 193 ? 36.122 -19.048 15.818 1.00 44.22 192 ALA A N 1
ATOM 1483 C CA . ALA A 1 193 ? 36.410 -20.460 16.053 1.00 46.03 192 ALA A CA 1
ATOM 1484 C C . ALA A 1 193 ? 37.881 -20.683 16.377 1.00 48.35 192 ALA A C 1
ATOM 1485 O O . ALA A 1 1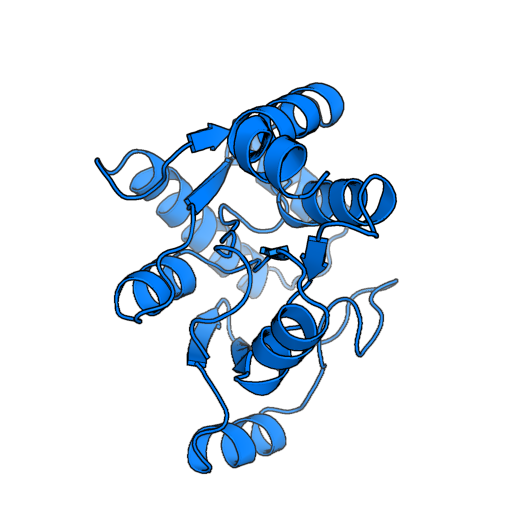93 ? 38.214 -21.560 17.183 1.00 49.77 192 ALA A O 1
ATOM 1487 N N . GLN A 1 194 ? 38.769 -19.905 15.767 1.00 48.36 193 GLN A N 1
ATOM 1488 C CA . GLN A 1 194 ? 40.195 -19.980 16.058 1.00 50.98 193 GLN A CA 1
ATOM 1489 C C . GLN A 1 194 ? 40.506 -19.228 17.350 1.00 54.63 193 GLN A C 1
ATOM 1490 O O . GLN A 1 194 ? 41.228 -19.723 18.214 1.00 58.64 193 GLN A O 1
#

Radius of gyration: 15.99 Å; Cα contacts (8 Å, |Δi|>4): 312; chains: 1; bounding box: 34×38×42 Å

Solvent-accessible surface area: 9743 Å² total; per-residue (Å²): 134,99,86,36,39,107,6,0,0,3,0,2,5,39,33,0,8,14,52,69,1,7,111,95,2,30,151,95,32,68,58,20,2,10,53,2,20,12,20,0,21,19,122,79,40,130,75,44,87,100,29,126,31,47,78,40,37,87,86,124,50,0,96,146,41,48,92,75,37,55,22,49,14,82,12,93,35,20,51,42,9,33,1,1,4,91,102,9,2,51,64,12,18,89,113,113,75,2,2,1,1,33,14,32,32,83,0,0,102,49,1,87,93,49,91,30,91,7,15,12,0,0,0,5,2,54,41,63,142,46,0,56,74,73,8,95,149,90,98,50,38,91,97,125,18,4,89,112,15,29,65,34,6,48,44,10,52,129,24,14,86,68,129,71,10,24,92,54,60,0,95,5,111,55,78,96,99,0,9,53,52,1,55,123,27,1,51,140,44,16,60,87,57,146

Secondary structure (DSSP, 8-state):
---SSPPEEEES-TTSSHHHHHHHHHHHTTTTEEE---EE-SPPPTT--BTTTBEE--HHHHHHHHHTT-EEEEEEETTEEEEEEHHHHHHHHHTT-EEEEE--HHHHHHHHTSS---EEEEEE-S-HHHHHHHHHHH--S-HHHHHHHHHHHHHHHHHTTSTTT-SEEEE-SSHHHHHHHHHHHTHHHHHHH-

Organism: Homo sapiens (NCBI:txid9606)

Sequence (194 aa):
HMSGPRPVVLLSGPSGAGKSTLLKRLLQEHSGIFGFSVSHTTRNPRPGEENGKDYYFVTREVMQRDIAAGDFIEHAEFSGNLYGTSKVAVQAVQAMNRICVLDVDLQGVRNIKATDLRPIIYISVQPPSLHVLEQRLRQRNTETEESLVKRLAAAQADMESSKEPGLFDVVIIINDSLDQAYAELKEALSEEIKKAQ